Protein AF-A0A938K9Q2-F1 (afdb_monomer_lite)

Secondary structure (DSSP, 8-state):
--HHHHHHHHHHHHHHHHHTT--EEEEHHHHHHHTTS-S--SEEEEEE-GGGHHHHHHHHHH-EETTEEEEESTTTPPPS-HHHHTTT-EEEEEE--SSS-EEEEEESS-TT-SS-GGGSEETTEE-HHHHHHHT-SS-TTHHHHHHHHHHHHHHTT-GGGGGS---HHHHHHHHHHSPPPHHHHHH-HHHHHHTTT-TTHHHHHHHHHHHHHHHHHHHHHHHHHHHHHHHHHHHHHHTT----HHHHHHHHHHHHHHHS-S-HHHHH-HHHHHHHHHHHHHHTTSS-GGGGGG----GGGGGGGG-

Sequence (307 aa):
MTDTDQLLFYEDLVRKLRARGVICAITSGLACVHYGVAETTQDCDLLCHPGSFPVLLDLLAETKIDGQPCHYRGNISPPLDARWHHGGWISHFQWDTQPNVTTLDVFGHALRESSPWPQDIFGLYAGAHTVAAMKRTNRDKDWAFVTALGVRMIEADDERGWLHIFEADTLLEMLEEHRCPRDLAASRPALALALKNDTQLAGALNAERKLWEELDRRRIHILQHHLRAYVSAVRRARAGKALPLKPEHAVRVECAGLHLPENPLKTYGLQKYFAEAKAALVESSLVPENALTWLPDVMIYFEWLNT

Radius of gyration: 20.35 Å; chains: 1; bounding box: 49×37×58 Å

Foldseek 3Di:
DDQVVLLVVVLVLLVVLVVVVWLKAWAAPVVLCVLVNDVGDQATEMATAQVSLVVSLVSQLVDADPNFGKAWDALQAFFSHLLQLLQVGKTKMWTPDPPDIRIYIYHNALLQDLDGQSVQDDNRHTHLLSRLRSLLELDPVSLSSQQVSLVSCVVVVNLSSLVRHLDLVSNLVSVVVGPHDPVVCVQALLSVCSVVVHPCNNLLSQLQSLLSHLLNVVSVVLQVVQRPQLSVQLCVVCVPPDDRHVVSSVSSVVSCVVGPRSHSCVVVPVVNSSVVSLVCCCVVVVHPNVSVVRHGPSVSSVCSSVD

Structure (mmCIF, N/CA/C/O backbone):
data_AF-A0A938K9Q2-F1
#
_entry.id   AF-A0A938K9Q2-F1
#
loop_
_atom_site.group_PDB
_atom_site.id
_atom_site.type_symbol
_atom_site.label_atom_id
_atom_site.label_alt_id
_atom_site.label_comp_id
_atom_site.label_asym_id
_atom_site.label_entity_id
_atom_site.label_seq_id
_atom_site.pdbx_PDB_ins_code
_atom_site.Cartn_x
_atom_site.Cartn_y
_atom_site.Cartn_z
_atom_site.occupancy
_atom_site.B_iso_or_equiv
_atom_site.auth_seq_id
_atom_site.auth_comp_id
_atom_site.auth_asym_id
_atom_site.auth_atom_id
_atom_site.pdbx_PDB_model_num
ATOM 1 N N . MET A 1 1 ? 8.333 3.451 24.431 1.00 80.12 1 MET A N 1
ATOM 2 C CA . MET A 1 1 ? 8.614 2.198 23.701 1.00 80.12 1 MET A CA 1
ATOM 3 C C . MET A 1 1 ? 9.804 2.420 22.773 1.00 80.12 1 MET A C 1
ATOM 5 O O . MET A 1 1 ? 9.842 3.474 22.146 1.00 80.12 1 MET A O 1
ATOM 9 N N . THR A 1 2 ? 10.798 1.528 22.762 1.00 85.81 2 THR A N 1
ATOM 10 C CA . THR A 1 2 ? 11.913 1.592 21.790 1.00 85.81 2 THR A CA 1
ATOM 11 C C . THR A 1 2 ? 11.462 1.087 20.414 1.00 85.81 2 THR A C 1
ATOM 13 O O . THR A 1 2 ? 10.430 0.422 20.327 1.00 85.81 2 THR A O 1
ATOM 16 N N . ASP A 1 3 ? 12.228 1.351 19.350 1.00 85.62 3 ASP A N 1
ATOM 17 C CA . ASP A 1 3 ? 11.921 0.838 18.001 1.00 85.62 3 ASP A CA 1
ATOM 18 C C . ASP A 1 3 ? 11.824 -0.702 17.990 1.00 85.62 3 ASP A C 1
ATOM 20 O O . ASP A 1 3 ? 10.919 -1.278 17.384 1.00 85.62 3 ASP A O 1
ATOM 24 N N . THR A 1 4 ? 12.703 -1.379 18.740 1.00 87.69 4 THR A N 1
ATOM 25 C CA . THR A 1 4 ? 12.684 -2.841 18.906 1.00 87.69 4 THR A CA 1
ATOM 26 C C . THR A 1 4 ? 11.417 -3.322 19.608 1.00 87.69 4 THR A C 1
ATOM 28 O O . THR A 1 4 ? 10.786 -4.275 19.154 1.00 87.69 4 THR A O 1
ATOM 31 N N . ASP A 1 5 ? 11.014 -2.666 20.698 1.00 90.44 5 ASP A N 1
ATOM 32 C CA . ASP A 1 5 ? 9.786 -3.025 21.418 1.00 90.44 5 ASP A CA 1
ATOM 33 C C . ASP A 1 5 ? 8.550 -2.846 20.527 1.00 90.44 5 ASP A C 1
ATOM 35 O O . ASP A 1 5 ? 7.629 -3.663 20.553 1.00 90.44 5 ASP A O 1
ATOM 39 N N . GLN A 1 6 ? 8.544 -1.788 19.712 1.00 90.38 6 GLN A N 1
ATOM 40 C CA . GLN A 1 6 ? 7.449 -1.488 18.801 1.00 90.38 6 GLN A CA 1
ATOM 41 C C . GLN A 1 6 ? 7.339 -2.542 17.689 1.00 90.38 6 GLN A C 1
ATOM 43 O O . GLN A 1 6 ? 6.237 -3.010 17.392 1.00 90.38 6 GLN A O 1
ATOM 48 N N . LEU A 1 7 ? 8.465 -2.976 17.116 1.00 92.88 7 LEU A N 1
ATOM 49 C CA . LEU A 1 7 ? 8.495 -4.096 16.173 1.00 92.88 7 LEU A CA 1
ATOM 50 C C . LEU A 1 7 ? 7.938 -5.380 16.809 1.00 92.88 7 LEU A C 1
ATOM 52 O O . LEU A 1 7 ? 7.049 -6.017 16.241 1.00 92.88 7 LEU A O 1
ATOM 56 N N . LEU A 1 8 ? 8.417 -5.733 18.007 1.00 94.94 8 LEU A N 1
ATOM 57 C CA . LEU A 1 8 ? 7.965 -6.925 18.731 1.00 94.94 8 LEU A CA 1
ATOM 58 C C . LEU A 1 8 ? 6.463 -6.881 19.034 1.00 94.94 8 LEU A C 1
ATOM 60 O O . LEU A 1 8 ? 5.790 -7.908 18.930 1.00 94.94 8 LEU A O 1
ATOM 64 N N . PHE A 1 9 ? 5.930 -5.701 19.358 1.00 96.00 9 PHE A N 1
ATOM 65 C CA . PHE A 1 9 ? 4.497 -5.495 19.544 1.00 96.00 9 PHE A CA 1
ATOM 66 C C . PHE A 1 9 ? 3.699 -5.829 18.276 1.00 96.00 9 PHE A C 1
ATOM 68 O O . PHE A 1 9 ? 2.731 -6.591 18.346 1.00 96.00 9 PHE A O 1
ATOM 75 N N . TYR A 1 10 ? 4.093 -5.305 17.112 1.00 97.44 10 TYR A N 1
ATOM 76 C CA . TYR A 1 10 ? 3.361 -5.569 15.869 1.00 97.44 10 TYR A CA 1
ATOM 77 C C . TYR A 1 10 ? 3.467 -7.030 15.425 1.00 97.44 10 TYR A C 1
ATOM 79 O O . TYR A 1 10 ? 2.476 -7.609 14.972 1.00 97.44 10 TYR A O 1
ATOM 87 N N . GLU A 1 11 ? 4.630 -7.659 15.595 1.00 97.81 11 GLU A N 1
ATOM 88 C CA . GLU A 1 11 ? 4.781 -9.089 15.325 1.00 97.81 11 GLU A CA 1
ATOM 89 C C . GLU A 1 11 ? 3.895 -9.943 16.240 1.00 97.81 11 GLU A C 1
ATOM 91 O O . GLU A 1 11 ? 3.237 -10.875 15.770 1.00 97.81 11 GLU A O 1
ATOM 96 N N . ASP A 1 12 ? 3.841 -9.627 17.536 1.00 98.19 12 ASP A N 1
ATOM 97 C CA . ASP A 1 12 ? 2.964 -10.304 18.495 1.00 98.19 12 ASP A CA 1
ATOM 98 C C . ASP A 1 12 ? 1.479 -10.106 18.152 1.00 98.19 12 ASP A C 1
ATOM 100 O O . ASP A 1 12 ? 0.705 -11.068 18.184 1.00 98.19 12 ASP A O 1
ATOM 104 N N . LEU A 1 13 ? 1.083 -8.902 17.726 1.00 98.44 13 LEU A N 1
ATOM 105 C CA . LEU A 1 13 ? -0.270 -8.625 17.239 1.00 98.44 13 LEU A CA 1
ATOM 106 C C . LEU A 1 13 ? -0.637 -9.540 16.058 1.00 98.44 13 LEU A C 1
ATOM 108 O O . LEU A 1 13 ? -1.692 -10.180 16.083 1.00 98.44 13 LEU A O 1
ATOM 112 N N . VAL A 1 14 ? 0.238 -9.669 15.054 1.00 98.56 14 VAL A N 1
ATOM 113 C CA . VAL A 1 14 ? 0.010 -10.574 13.910 1.00 98.56 14 VAL A CA 1
ATOM 114 C C . VAL A 1 14 ? -0.021 -12.038 14.341 1.00 98.56 14 VAL A C 1
ATOM 116 O O . VAL A 1 14 ? -0.903 -12.777 13.896 1.00 98.56 14 VAL A O 1
ATOM 119 N N . ARG A 1 15 ? 0.877 -12.478 15.232 1.00 98.62 15 ARG A N 1
ATOM 120 C CA . ARG A 1 15 ? 0.860 -13.853 15.767 1.00 98.62 15 ARG A CA 1
ATOM 121 C C . ARG A 1 15 ? -0.469 -14.161 16.461 1.00 98.62 15 ARG A C 1
ATOM 123 O O . ARG A 1 15 ? -1.066 -15.202 16.188 1.00 98.62 15 ARG A O 1
ATOM 130 N N . LYS A 1 16 ? -0.972 -13.245 17.294 1.00 98.56 16 LYS A N 1
ATOM 131 C CA . LYS A 1 16 ? -2.271 -13.376 17.978 1.00 98.56 16 LYS A CA 1
ATOM 132 C C . LYS A 1 16 ? -3.443 -13.434 17.002 1.00 98.56 16 LYS A C 1
ATOM 134 O O . LYS A 1 16 ? -4.333 -14.260 17.184 1.00 98.56 16 LYS A O 1
ATOM 139 N N . LEU A 1 17 ? -3.445 -12.601 15.960 1.00 98.38 17 LEU A N 1
ATOM 140 C CA . LEU A 1 17 ? -4.467 -12.641 14.907 1.00 98.38 17 LEU A CA 1
ATOM 141 C C . LEU A 1 17 ? -4.459 -13.983 14.174 1.00 98.38 17 LEU A C 1
ATOM 143 O O . LEU A 1 17 ? -5.498 -14.633 14.055 1.00 98.38 17 LEU A O 1
ATOM 147 N N . ARG A 1 18 ? -3.288 -14.444 13.736 1.00 98.19 18 ARG A N 1
ATOM 148 C CA . ARG A 1 18 ? -3.157 -15.711 13.007 1.00 98.19 18 ARG A CA 1
ATOM 149 C C . ARG A 1 18 ? -3.506 -16.923 13.860 1.00 98.19 18 ARG A C 1
ATOM 151 O O . ARG A 1 18 ? -4.137 -17.848 13.360 1.00 98.19 18 ARG A O 1
ATOM 158 N N . ALA A 1 19 ? -3.198 -16.893 15.157 1.00 98.19 19 ALA A N 1
ATOM 159 C CA . ALA A 1 19 ? -3.655 -17.911 16.103 1.00 98.19 19 ALA A CA 1
ATOM 160 C C . ALA A 1 19 ? -5.193 -17.975 16.219 1.00 98.19 19 ALA A C 1
ATOM 162 O O . ALA A 1 19 ? -5.736 -19.016 16.579 1.00 98.19 19 ALA A O 1
ATOM 163 N N . ARG A 1 20 ? -5.902 -16.889 15.876 1.00 98.12 20 ARG A N 1
ATOM 164 C CA . ARG A 1 20 ? -7.372 -16.817 15.771 1.00 98.12 20 ARG A CA 1
ATOM 165 C C . ARG A 1 20 ? -7.890 -17.112 14.349 1.00 98.12 20 ARG A C 1
ATOM 167 O O . ARG A 1 20 ? -9.056 -16.859 14.067 1.00 98.12 20 ARG A O 1
ATOM 174 N N . GLY A 1 21 ? -7.042 -17.617 13.447 1.00 97.12 21 GLY A N 1
ATOM 175 C CA . GLY A 1 21 ? -7.407 -17.952 12.064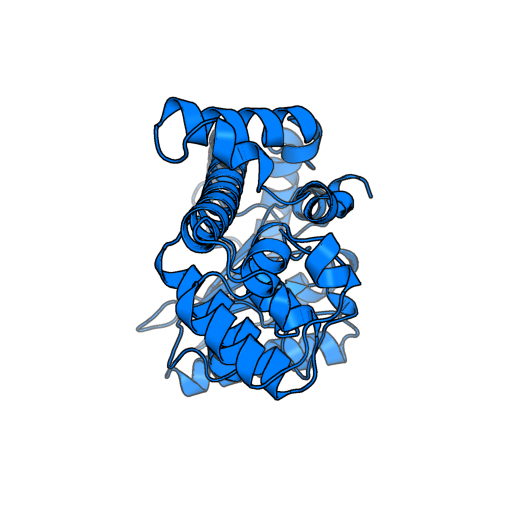 1.00 97.12 21 GLY A CA 1
ATOM 176 C C . GLY A 1 21 ? -7.522 -16.752 11.119 1.00 97.12 21 GLY A C 1
ATOM 177 O O . GLY A 1 21 ? -8.066 -16.887 10.026 1.00 97.12 21 GLY A O 1
ATOM 178 N N . VAL A 1 22 ? -7.036 -15.574 11.519 1.00 98.00 22 VAL A N 1
ATOM 179 C CA . VAL A 1 22 ? -7.059 -14.373 10.673 1.00 98.00 22 VAL A CA 1
ATOM 180 C C . VAL A 1 22 ? -5.959 -14.441 9.618 1.00 98.00 22 VAL A C 1
ATOM 182 O O . VAL A 1 22 ? -4.792 -14.681 9.933 1.00 98.00 22 VAL A O 1
ATOM 185 N N . ILE A 1 23 ? -6.324 -14.150 8.371 1.00 97.44 23 ILE A N 1
ATOM 186 C CA . ILE A 1 23 ? -5.372 -13.942 7.281 1.00 97.44 23 ILE A CA 1
ATOM 187 C C . ILE A 1 23 ? -4.918 -12.481 7.337 1.00 97.44 23 ILE A C 1
ATOM 189 O O . ILE A 1 23 ? -5.684 -11.574 7.007 1.00 97.44 23 ILE A O 1
ATOM 193 N N . CYS A 1 24 ? -3.686 -12.249 7.789 1.00 98.50 24 CYS A N 1
ATOM 194 C CA . CYS A 1 24 ? -3.080 -10.920 7.852 1.00 98.50 24 CYS A CA 1
ATOM 195 C C . CYS A 1 24 ? -1.551 -10.960 7.753 1.00 98.50 24 CYS A C 1
ATOM 197 O O . CYS A 1 24 ? -0.924 -11.993 8.022 1.00 98.50 24 CYS A O 1
ATOM 199 N N . ALA A 1 25 ? -0.950 -9.834 7.374 1.00 98.62 25 ALA A N 1
ATOM 200 C CA . ALA A 1 25 ? 0.494 -9.682 7.255 1.00 98.62 25 ALA A CA 1
ATOM 201 C C . ALA A 1 25 ? 0.940 -8.216 7.406 1.00 98.62 25 ALA A C 1
ATOM 203 O O . ALA A 1 25 ? 0.248 -7.305 6.943 1.00 98.62 25 ALA A O 1
ATOM 204 N N . ILE A 1 26 ? 2.101 -7.989 8.030 1.00 98.56 26 ILE A N 1
ATOM 205 C CA . ILE A 1 26 ? 2.751 -6.666 8.086 1.00 98.56 26 ILE A CA 1
ATOM 206 C C . ILE A 1 26 ? 3.238 -6.285 6.684 1.00 98.56 26 ILE A C 1
ATOM 208 O O . ILE A 1 26 ? 3.811 -7.115 5.982 1.00 98.56 26 ILE A O 1
ATOM 212 N N . THR A 1 27 ? 3.046 -5.034 6.270 1.00 98.19 27 THR A N 1
ATOM 213 C CA . THR A 1 27 ? 3.450 -4.535 4.944 1.00 98.19 27 THR A CA 1
ATOM 214 C C . THR A 1 27 ? 4.212 -3.202 5.032 1.00 98.19 27 THR A C 1
ATOM 216 O O . THR A 1 27 ? 4.521 -2.715 6.121 1.00 98.19 27 THR A O 1
ATOM 219 N N . SER A 1 28 ? 4.537 -2.613 3.873 1.00 95.44 28 SER A N 1
ATOM 220 C CA . SER A 1 28 ? 5.092 -1.259 3.721 1.00 95.44 28 SER A CA 1
ATOM 221 C C . SER A 1 28 ? 6.367 -1.045 4.554 1.00 95.44 28 SER A C 1
ATOM 223 O O . SER A 1 28 ? 7.324 -1.789 4.369 1.00 95.44 28 SER A O 1
ATOM 225 N N . GLY A 1 29 ? 6.439 -0.029 5.422 1.00 95.94 29 GLY A N 1
ATOM 226 C CA . GLY A 1 29 ? 7.672 0.389 6.098 1.00 95.94 29 GLY A CA 1
ATOM 227 C C . GLY A 1 29 ? 8.347 -0.721 6.906 1.00 95.94 29 GLY A C 1
ATOM 228 O O . GLY A 1 29 ? 9.539 -0.957 6.732 1.00 95.94 29 GLY A O 1
ATOM 229 N N . LEU A 1 30 ? 7.597 -1.435 7.753 1.00 96.75 30 LEU A N 1
ATOM 230 C CA . LEU A 1 30 ? 8.170 -2.501 8.587 1.00 96.75 30 LEU A CA 1
ATOM 231 C C . LEU A 1 30 ? 8.581 -3.706 7.743 1.00 96.75 30 LEU A C 1
ATOM 233 O O . LEU A 1 30 ? 9.598 -4.333 8.024 1.00 96.75 30 LEU A O 1
ATOM 237 N N . ALA A 1 31 ? 7.841 -3.996 6.671 1.00 97.62 31 ALA A N 1
ATOM 238 C CA . ALA A 1 31 ? 8.258 -5.018 5.722 1.00 97.62 31 ALA A CA 1
ATOM 239 C C . ALA A 1 31 ? 9.537 -4.608 4.966 1.00 97.62 31 ALA A C 1
ATOM 241 O O . ALA A 1 31 ? 10.411 -5.439 4.755 1.00 97.62 31 ALA A O 1
ATOM 242 N N . CYS A 1 32 ? 9.714 -3.328 4.623 1.00 97.94 32 CYS A N 1
ATOM 243 C CA . CYS A 1 32 ? 10.969 -2.830 4.052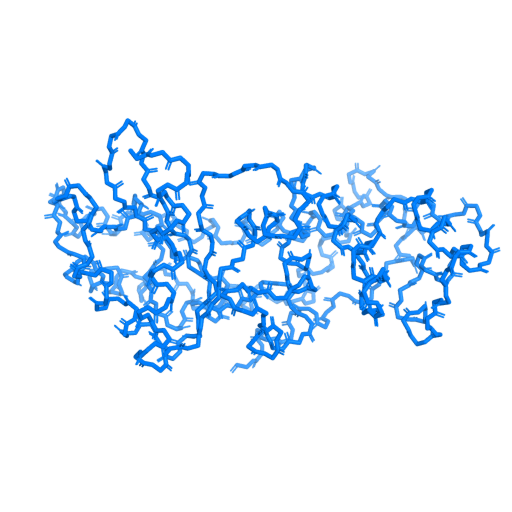 1.00 97.94 32 CYS A CA 1
ATOM 244 C C . CYS A 1 32 ? 12.164 -3.001 5.004 1.00 97.94 32 CYS A C 1
ATOM 246 O O . CYS A 1 32 ? 13.254 -3.330 4.539 1.00 97.94 32 CYS A O 1
ATOM 248 N N . VAL A 1 33 ? 11.963 -2.830 6.316 1.00 97.19 33 VAL A N 1
ATOM 249 C CA . VAL A 1 33 ? 12.991 -3.148 7.323 1.00 97.19 33 VAL A CA 1
ATOM 250 C C . VAL A 1 33 ? 13.280 -4.650 7.340 1.00 97.19 33 VAL A C 1
ATOM 252 O O . VAL A 1 33 ? 14.439 -5.050 7.279 1.00 97.19 33 VAL A O 1
ATOM 255 N N . HIS A 1 34 ? 12.241 -5.492 7.333 1.00 97.19 34 HIS A N 1
ATOM 256 C CA . HIS A 1 34 ? 12.389 -6.951 7.279 1.00 97.19 34 HIS A CA 1
ATOM 257 C C . HIS A 1 34 ? 13.198 -7.431 6.060 1.00 97.19 34 HIS A C 1
ATOM 259 O O . HIS A 1 34 ? 14.063 -8.292 6.200 1.00 97.19 34 HIS A O 1
ATOM 265 N N . TYR A 1 35 ? 12.965 -6.843 4.884 1.00 97.69 35 TYR A N 1
ATOM 266 C CA . TYR A 1 35 ? 13.697 -7.161 3.651 1.00 97.69 35 TYR A CA 1
ATOM 267 C C . TYR A 1 35 ? 15.058 -6.453 3.527 1.00 97.69 35 TYR A C 1
ATOM 269 O O . TYR A 1 35 ? 15.716 -6.563 2.493 1.00 97.69 35 TYR A O 1
ATOM 277 N N . GLY A 1 36 ? 15.492 -5.714 4.554 1.00 97.25 36 GLY A N 1
ATOM 278 C CA . GLY A 1 36 ? 16.798 -5.054 4.579 1.00 97.25 36 GLY A CA 1
ATOM 279 C C . GLY A 1 36 ? 16.958 -3.932 3.550 1.00 97.25 36 GLY A C 1
ATOM 280 O O . GLY A 1 36 ? 18.082 -3.640 3.149 1.00 97.25 36 GLY A O 1
ATOM 281 N N . VAL A 1 37 ? 15.855 -3.321 3.100 1.00 97.31 37 VAL A N 1
ATOM 282 C CA . VAL A 1 37 ? 15.871 -2.165 2.179 1.00 97.31 37 VAL A CA 1
ATOM 283 C C . VAL A 1 37 ? 15.612 -0.836 2.896 1.00 97.31 37 VAL A C 1
ATOM 285 O O . VAL A 1 37 ? 15.697 0.222 2.281 1.00 97.31 37 VAL A O 1
ATOM 288 N N . ALA A 1 38 ? 15.293 -0.876 4.192 1.00 96.38 38 ALA A N 1
ATOM 289 C CA . ALA A 1 38 ? 15.175 0.285 5.069 1.00 96.38 38 ALA A CA 1
ATOM 290 C C . ALA A 1 38 ? 15.786 -0.023 6.445 1.00 96.38 38 ALA A C 1
ATOM 292 O O . ALA A 1 38 ? 15.768 -1.169 6.886 1.00 96.38 38 ALA A O 1
ATOM 293 N N . GLU A 1 39 ? 16.298 0.997 7.134 1.00 93.44 39 GLU A N 1
ATOM 294 C CA . GLU A 1 39 ? 16.905 0.830 8.464 1.00 93.44 39 GLU A CA 1
ATOM 295 C C . GLU A 1 39 ? 15.859 0.828 9.586 1.00 93.44 39 GLU A C 1
ATOM 297 O O . GLU A 1 39 ? 15.883 -0.033 10.461 1.00 93.44 39 GLU A O 1
ATOM 302 N N . THR A 1 40 ? 14.926 1.787 9.562 1.00 92.25 40 THR A N 1
ATOM 303 C CA . THR A 1 40 ? 13.905 1.972 10.605 1.00 92.25 40 THR A CA 1
ATOM 304 C C . THR A 1 40 ? 12.580 2.474 10.022 1.00 92.25 40 THR A C 1
ATOM 306 O O . THR A 1 40 ? 12.517 3.017 8.915 1.00 92.25 40 THR A O 1
ATOM 309 N N . THR A 1 41 ? 11.491 2.301 10.775 1.00 92.38 41 THR A N 1
ATOM 310 C CA . THR A 1 41 ? 10.198 2.953 10.523 1.00 92.38 41 THR A CA 1
ATOM 311 C C . THR A 1 41 ? 9.411 3.070 11.829 1.00 92.38 41 THR A C 1
ATOM 313 O O . THR A 1 41 ? 9.642 2.303 12.759 1.00 92.38 41 THR A O 1
ATOM 316 N N . GLN A 1 42 ? 8.474 4.015 11.889 1.00 86.56 42 GLN A N 1
ATOM 317 C CA . GLN A 1 42 ? 7.662 4.295 13.083 1.00 86.56 42 GLN A CA 1
ATOM 318 C C . GLN A 1 42 ? 6.195 3.874 12.934 1.00 86.56 42 GLN A C 1
ATOM 320 O O . GLN A 1 42 ? 5.495 3.722 13.933 1.00 86.56 42 GLN A O 1
ATOM 325 N N . ASP A 1 43 ? 5.730 3.666 11.702 1.00 89.94 43 ASP A N 1
ATOM 326 C CA . ASP A 1 43 ? 4.349 3.294 11.402 1.00 89.94 43 ASP A CA 1
ATOM 327 C C . ASP A 1 43 ? 4.268 1.813 11.009 1.00 89.94 43 ASP A C 1
ATOM 329 O O . ASP A 1 43 ? 5.162 1.289 10.331 1.00 89.94 43 ASP A O 1
ATOM 333 N N . CYS A 1 44 ? 3.178 1.151 11.409 1.00 96.44 44 CYS A N 1
ATOM 334 C CA . CYS A 1 44 ? 2.837 -0.188 10.941 1.00 96.44 44 CYS A CA 1
ATOM 335 C C . CYS A 1 44 ? 1.643 -0.138 9.999 1.00 96.44 44 CYS A C 1
ATOM 337 O O . CYS A 1 44 ? 0.572 0.358 10.349 1.00 96.44 44 CYS A O 1
ATOM 339 N N . ASP A 1 45 ? 1.831 -0.726 8.825 1.00 98.12 45 ASP A N 1
ATOM 340 C CA . ASP A 1 45 ? 0.765 -1.021 7.887 1.00 98.12 45 ASP A CA 1
ATOM 341 C C . ASP A 1 45 ? 0.458 -2.527 7.957 1.00 98.12 45 ASP A C 1
ATOM 343 O O . ASP A 1 45 ? 1.365 -3.365 7.919 1.00 98.12 45 ASP A O 1
ATOM 347 N N . LEU A 1 46 ? -0.822 -2.884 8.029 1.00 98.62 46 LEU A N 1
ATOM 348 C CA . LEU A 1 46 ? -1.307 -4.259 8.114 1.00 98.62 46 LEU A CA 1
ATOM 349 C C . LEU A 1 46 ? -2.256 -4.553 6.954 1.00 98.62 46 LEU A C 1
ATOM 351 O O . LEU A 1 46 ? -3.315 -3.937 6.839 1.00 98.62 46 LEU A O 1
ATOM 355 N N . LEU A 1 47 ? -1.925 -5.554 6.143 1.00 98.50 47 LEU A N 1
ATOM 356 C CA . LEU A 1 47 ? -2.903 -6.207 5.277 1.00 98.50 47 LEU A CA 1
ATOM 357 C C . LEU A 1 47 ? -3.706 -7.197 6.116 1.00 98.50 47 LEU A C 1
ATOM 359 O O . LEU A 1 47 ? -3.130 -8.040 6.804 1.00 98.50 47 LEU A O 1
ATOM 363 N N . CYS A 1 48 ? -5.029 -7.098 6.084 1.00 98.50 48 CYS A N 1
ATOM 364 C CA . CYS A 1 48 ? -5.930 -7.993 6.800 1.00 98.50 48 CYS A CA 1
ATOM 365 C C . CYS A 1 48 ? -7.124 -8.321 5.910 1.00 98.50 48 CYS A C 1
ATOM 367 O O . CYS A 1 48 ? -7.748 -7.422 5.352 1.00 98.50 48 CYS A O 1
ATOM 369 N N . HIS A 1 49 ? -7.449 -9.604 5.771 1.00 97.31 49 HIS A N 1
ATOM 370 C CA . HIS A 1 49 ? -8.548 -10.015 4.909 1.00 97.31 49 HIS A CA 1
ATOM 371 C C . HIS A 1 49 ? -9.872 -9.415 5.424 1.00 97.31 49 HIS A C 1
ATOM 373 O O . HIS A 1 49 ? -10.159 -9.556 6.618 1.00 97.31 49 HIS A O 1
ATOM 379 N N . PRO A 1 50 ? -10.715 -8.792 4.573 1.00 96.50 50 PRO A N 1
ATOM 380 C CA . PRO A 1 50 ? -11.919 -8.087 5.027 1.00 96.50 50 PRO A CA 1
ATOM 381 C C . PRO A 1 50 ? -12.884 -8.946 5.857 1.00 96.50 50 PRO A C 1
ATOM 383 O O . PRO A 1 50 ? -13.475 -8.474 6.828 1.00 96.50 50 PRO A O 1
ATOM 386 N N . GLY A 1 51 ? -12.982 -10.243 5.545 1.00 96.50 51 GLY A N 1
ATOM 387 C CA . GLY A 1 51 ? -13.775 -11.204 6.326 1.00 96.50 51 GLY A CA 1
ATOM 388 C C . GLY A 1 51 ? -13.295 -11.422 7.771 1.00 96.50 51 GLY A C 1
ATOM 389 O O . GLY A 1 51 ? -14.030 -11.976 8.582 1.00 96.50 51 GLY A O 1
ATOM 390 N N . SER A 1 52 ? -12.085 -10.980 8.119 1.00 97.69 52 SER A N 1
ATOM 391 C CA . SER A 1 52 ? -11.490 -11.114 9.453 1.00 97.69 52 SER A CA 1
ATOM 392 C C . SER A 1 52 ? -11.558 -9.835 10.294 1.00 97.69 52 SER A C 1
ATOM 394 O O . SER A 1 52 ? -11.105 -9.829 11.440 1.00 97.69 52 SER A O 1
ATOM 396 N N . PHE A 1 53 ? -12.139 -8.753 9.771 1.00 98.38 53 PHE A N 1
ATOM 397 C CA . PHE A 1 53 ? -12.241 -7.478 10.483 1.00 98.38 53 PHE A CA 1
ATOM 398 C C . PHE A 1 53 ? -12.950 -7.541 11.840 1.00 98.38 53 PHE A C 1
ATOM 400 O O . PHE A 1 53 ? -12.443 -6.897 12.759 1.00 98.38 53 PHE A O 1
ATOM 407 N N . PRO A 1 54 ? -14.027 -8.330 12.046 1.00 98.38 54 PRO A N 1
ATOM 408 C CA . PRO A 1 54 ? -14.617 -8.468 13.377 1.00 98.38 54 PRO A CA 1
ATOM 409 C C . PRO A 1 54 ? -13.618 -9.005 14.414 1.00 98.38 54 PRO A C 1
ATOM 411 O O . PRO A 1 54 ? -13.488 -8.444 15.499 1.00 98.38 54 PRO A O 1
ATOM 414 N N . VAL A 1 55 ? -12.837 -10.029 14.047 1.00 98.56 55 VAL A N 1
ATOM 415 C CA . VAL A 1 55 ? -11.824 -10.639 14.928 1.00 98.56 55 VAL A CA 1
ATOM 416 C C . VAL A 1 55 ? -10.675 -9.668 15.211 1.00 98.56 55 VAL A C 1
ATOM 418 O O . VAL A 1 55 ? -10.179 -9.606 16.339 1.00 98.56 55 VAL A O 1
ATOM 421 N N . LEU A 1 56 ? -10.260 -8.892 14.204 1.00 98.62 56 LEU A N 1
ATOM 422 C CA . LEU A 1 56 ? -9.263 -7.836 14.371 1.00 98.62 56 LEU A CA 1
ATOM 423 C C . LEU A 1 56 ? -9.768 -6.736 15.311 1.00 98.62 56 LEU A C 1
ATOM 425 O O . LEU A 1 56 ? -9.060 -6.369 16.244 1.00 98.62 56 LEU A O 1
ATOM 429 N N . LEU A 1 57 ? -10.992 -6.244 15.113 1.00 98.69 57 LEU A N 1
ATOM 430 C CA . LEU A 1 57 ? -11.587 -5.209 15.958 1.00 98.69 57 LEU A CA 1
ATOM 431 C C . LEU A 1 57 ? -11.692 -5.661 17.419 1.00 98.69 57 LEU A C 1
ATOM 433 O O . LEU A 1 57 ? -11.395 -4.879 18.323 1.00 98.69 57 LEU A O 1
ATOM 437 N N . ASP A 1 58 ? -12.085 -6.916 17.650 1.00 98.62 58 ASP A N 1
ATOM 438 C CA . ASP A 1 58 ? -12.134 -7.512 18.985 1.00 98.62 58 ASP A CA 1
ATOM 439 C C . ASP A 1 58 ? -10.753 -7.522 19.646 1.00 98.62 58 ASP A C 1
ATOM 441 O O . ASP A 1 58 ? -10.613 -7.050 20.775 1.00 98.62 58 ASP A O 1
ATOM 445 N N . LEU A 1 59 ? -9.716 -7.972 18.929 1.00 98.62 59 LEU A N 1
ATOM 446 C CA . LEU A 1 59 ? -8.347 -7.959 19.445 1.00 98.62 59 LEU A CA 1
ATOM 447 C C . LEU A 1 59 ? -7.854 -6.537 19.737 1.00 98.62 59 LEU A C 1
ATOM 449 O O . LEU A 1 59 ? -7.269 -6.297 20.792 1.00 98.62 59 LEU A O 1
ATOM 453 N N . LEU A 1 60 ? -8.083 -5.587 18.828 1.00 98.56 60 LEU A N 1
ATOM 454 C CA . LEU A 1 60 ? -7.666 -4.195 19.013 1.00 98.56 60 LEU A CA 1
ATOM 455 C C . LEU A 1 60 ? -8.360 -3.557 20.221 1.00 98.56 60 LEU A C 1
ATOM 457 O O . LEU A 1 60 ? -7.718 -2.835 20.979 1.00 98.56 60 LEU A O 1
ATOM 461 N N . ALA A 1 61 ? -9.639 -3.867 20.453 1.00 98.38 61 ALA A N 1
ATOM 462 C CA . ALA A 1 61 ? -10.391 -3.365 21.603 1.00 98.38 61 ALA A CA 1
ATOM 463 C C . ALA A 1 61 ? -9.859 -3.898 22.948 1.00 98.38 61 ALA A C 1
ATOM 465 O O . ALA A 1 61 ? -9.989 -3.225 23.971 1.00 98.38 61 ALA A O 1
ATOM 466 N N . GLU A 1 62 ? -9.269 -5.096 22.948 1.00 97.88 62 GLU A N 1
ATOM 467 C CA . GLU A 1 62 ? -8.628 -5.722 24.113 1.00 97.88 62 GLU A CA 1
ATOM 468 C C . GLU A 1 62 ? -7.176 -5.255 24.312 1.00 97.88 62 GLU A C 1
ATOM 470 O O . GLU A 1 62 ? -6.643 -5.316 25.422 1.00 97.88 62 GLU A O 1
ATOM 475 N N . THR A 1 63 ? -6.528 -4.789 23.242 1.00 98.00 63 THR A N 1
ATOM 476 C CA . THR A 1 63 ? -5.094 -4.489 23.220 1.00 98.00 63 THR A CA 1
ATOM 477 C C . THR A 1 63 ? -4.792 -3.135 23.852 1.00 98.00 63 THR A C 1
ATOM 479 O O . THR A 1 63 ? -5.300 -2.092 23.430 1.00 98.00 63 THR A O 1
ATOM 482 N N . LYS A 1 64 ? -3.888 -3.150 24.834 1.00 97.12 64 LYS A N 1
ATOM 483 C CA . LYS A 1 64 ? -3.343 -1.952 25.476 1.00 97.12 64 LYS A CA 1
ATOM 484 C C . LYS A 1 64 ? -1.825 -1.932 25.375 1.00 97.12 64 LYS A C 1
ATOM 486 O O . LYS A 1 64 ? -1.198 -2.977 25.526 1.00 97.12 64 LYS A O 1
ATOM 491 N N . ILE A 1 65 ? -1.257 -0.744 25.206 1.00 95.88 65 ILE A N 1
ATOM 492 C CA . ILE A 1 65 ? 0.190 -0.502 25.252 1.00 95.88 65 ILE A CA 1
ATOM 493 C C . ILE A 1 65 ? 0.435 0.525 26.350 1.00 95.88 65 ILE A C 1
ATOM 495 O O . ILE A 1 65 ? -0.183 1.586 26.334 1.00 95.88 65 ILE A O 1
ATOM 499 N N . ASP A 1 66 ? 1.255 0.193 27.347 1.00 94.25 66 ASP A N 1
ATOM 500 C CA . ASP A 1 66 ? 1.495 1.052 28.519 1.00 94.25 66 ASP A CA 1
ATOM 501 C C . ASP A 1 66 ? 0.192 1.537 29.195 1.00 94.25 66 ASP A C 1
ATOM 503 O O . ASP A 1 66 ? 0.053 2.678 29.633 1.00 94.25 66 ASP A O 1
ATOM 507 N N . GLY A 1 67 ? -0.820 0.661 29.226 1.00 95.44 67 GLY A N 1
ATOM 508 C CA . GLY A 1 67 ? -2.153 0.951 29.765 1.00 95.44 67 GLY A CA 1
ATOM 509 C C . GLY A 1 67 ? -3.061 1.790 28.856 1.00 95.44 67 GLY A C 1
ATOM 510 O O . GLY A 1 67 ? -4.259 1.875 29.138 1.00 95.44 67 GLY A O 1
ATOM 511 N N . GLN A 1 68 ? -2.544 2.345 27.758 1.00 96.94 68 GLN A N 1
ATOM 512 C CA . GLN A 1 68 ? -3.323 3.113 26.788 1.00 96.94 68 GLN A CA 1
ATOM 513 C C . GLN A 1 68 ? -4.166 2.176 25.917 1.00 96.94 68 GLN A C 1
ATOM 515 O O . GLN A 1 68 ? -3.624 1.194 25.406 1.00 96.94 68 GLN A O 1
ATOM 520 N N . PRO A 1 69 ? -5.477 2.424 25.753 1.00 97.75 69 PRO A N 1
ATOM 521 C CA . PRO A 1 69 ? -6.325 1.645 24.857 1.00 97.75 69 PRO A CA 1
ATOM 522 C C . PRO A 1 69 ? -6.106 2.030 23.388 1.00 97.75 69 PRO A C 1
ATOM 524 O O . PRO A 1 69 ? -5.613 3.115 23.089 1.00 97.75 69 PRO A O 1
ATOM 527 N N . CYS A 1 70 ? -6.518 1.146 22.481 1.00 98.19 70 CYS A N 1
ATOM 528 C CA . CYS A 1 70 ? -6.618 1.455 21.057 1.00 98.19 70 CYS A CA 1
ATOM 529 C C . CYS A 1 70 ? -7.850 2.330 20.770 1.00 98.19 70 CYS A C 1
ATOM 531 O O . CYS A 1 70 ? -8.945 2.051 21.273 1.00 98.19 70 CYS A O 1
ATOM 533 N N . HIS A 1 71 ? -7.708 3.322 19.894 1.00 97.94 71 HIS A N 1
ATOM 534 C CA . HIS A 1 71 ? -8.814 4.099 19.322 1.00 97.94 71 HIS A CA 1
ATOM 535 C C . HIS A 1 71 ? -8.540 4.449 17.863 1.00 97.94 71 HIS A C 1
ATOM 537 O O . HIS A 1 71 ? -7.424 4.313 17.360 1.00 97.94 71 HIS A O 1
ATOM 543 N N . TYR A 1 72 ? -9.567 4.917 17.159 1.00 98.12 72 TYR A N 1
ATOM 544 C CA . TYR A 1 72 ? -9.379 5.413 15.800 1.00 98.12 72 TYR A CA 1
ATOM 545 C C . TYR A 1 72 ? -8.556 6.706 15.779 1.00 98.12 72 TYR A C 1
ATOM 547 O O . TYR A 1 72 ? -8.793 7.634 16.558 1.00 98.12 72 TYR A O 1
ATOM 555 N N . ARG A 1 73 ? -7.652 6.823 14.805 1.00 96.12 73 ARG A N 1
ATOM 556 C CA . ARG A 1 73 ? -6.857 8.033 14.573 1.00 96.12 73 ARG A CA 1
ATOM 557 C C . ARG A 1 73 ? -7.720 9.140 13.961 1.00 96.12 73 ARG A C 1
ATOM 559 O O . ARG A 1 73 ? -8.067 9.124 12.777 1.00 96.12 73 ARG A O 1
ATOM 566 N N . GLY A 1 74 ? -8.052 10.136 14.781 1.00 93.69 74 GLY A N 1
ATOM 567 C CA . GLY A 1 74 ? -8.821 11.317 14.376 1.00 93.69 74 GLY A CA 1
ATOM 568 C C . GLY A 1 74 ? -10.230 10.989 13.865 1.00 93.69 74 GLY A C 1
ATOM 569 O O . GLY A 1 74 ? -10.740 9.893 14.044 1.00 93.69 74 GLY A O 1
ATOM 570 N N . ASN A 1 75 ? -10.900 11.943 13.213 1.00 94.38 75 ASN A N 1
ATOM 571 C CA . ASN A 1 75 ? -12.266 11.746 12.689 1.00 94.38 75 ASN A CA 1
ATOM 572 C C . ASN A 1 75 ? -12.306 11.345 11.204 1.00 94.38 75 ASN A C 1
ATOM 574 O O . ASN A 1 75 ? -13.389 11.146 10.667 1.00 94.38 75 ASN A O 1
ATOM 578 N N . ILE A 1 76 ? -11.146 11.244 10.547 1.00 94.25 76 ILE A N 1
ATOM 579 C CA . ILE A 1 76 ? -11.036 10.957 9.107 1.00 94.25 76 ILE A CA 1
ATOM 580 C C . ILE A 1 76 ? -11.054 9.462 8.788 1.00 94.25 76 ILE A C 1
ATOM 582 O O . ILE A 1 76 ? -11.381 9.098 7.666 1.00 94.25 76 ILE A O 1
ATOM 586 N N . SER A 1 77 ? -10.713 8.607 9.759 1.00 95.75 77 SER A N 1
ATOM 587 C CA . SER A 1 77 ? -10.609 7.171 9.518 1.00 95.75 77 SER A CA 1
ATOM 588 C C . SER A 1 77 ? -11.978 6.545 9.224 1.00 95.75 77 SER A C 1
ATOM 590 O O . SER A 1 77 ? -12.826 6.577 10.119 1.00 95.75 77 SER A O 1
ATOM 592 N N . PRO A 1 78 ? -12.191 5.912 8.059 1.00 97.19 78 PRO A N 1
ATOM 593 C CA . PRO A 1 78 ? -13.357 5.068 7.819 1.00 97.19 78 PRO A CA 1
ATOM 594 C C . PRO A 1 78 ? -13.405 3.898 8.824 1.00 97.19 78 PRO A C 1
ATOM 596 O O . PRO A 1 78 ? -12.380 3.568 9.442 1.00 97.19 78 PRO A O 1
ATOM 599 N N . PRO A 1 79 ? -14.588 3.291 9.033 1.00 98.38 79 PRO A N 1
ATOM 600 C CA . PRO A 1 79 ? -14.728 2.121 9.895 1.00 98.38 79 PRO A CA 1
ATOM 601 C C . PRO A 1 79 ? -14.005 0.906 9.304 1.00 98.38 79 PRO A C 1
ATOM 603 O O . PRO A 1 79 ? -13.981 0.734 8.087 1.00 98.38 79 PRO A O 1
ATOM 606 N N . LEU A 1 80 ? -13.502 0.038 10.184 1.00 98.62 80 LEU A N 1
ATOM 607 C CA . LEU A 1 80 ? -12.927 -1.257 9.820 1.00 98.62 80 LEU A CA 1
ATOM 608 C C . LEU A 1 80 ? -14.034 -2.246 9.425 1.00 98.62 80 LEU A C 1
ATOM 610 O O . LEU A 1 80 ? -14.451 -3.086 10.219 1.00 98.62 80 LEU A O 1
ATOM 614 N N . ASP A 1 81 ? -14.570 -2.077 8.222 1.00 98.44 81 ASP A N 1
ATOM 615 C CA . ASP A 1 81 ? -15.701 -2.835 7.686 1.00 98.44 81 ASP A CA 1
ATOM 616 C C . ASP A 1 81 ? -15.479 -3.108 6.190 1.00 98.44 81 ASP A C 1
ATOM 618 O O . 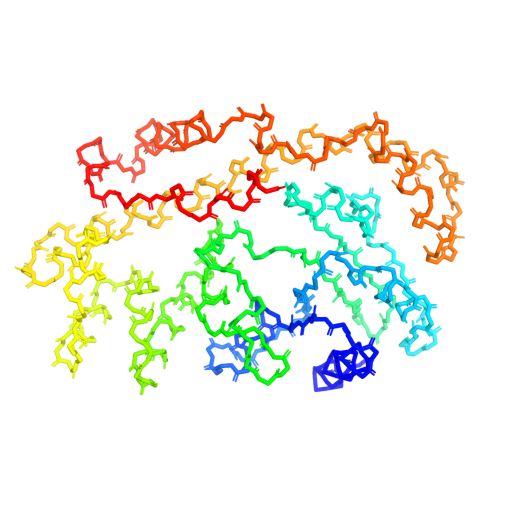ASP A 1 81 ? -15.022 -2.245 5.431 1.00 98.44 81 ASP A O 1
ATOM 622 N N . ALA A 1 82 ? -15.765 -4.346 5.780 1.00 97.44 82 ALA A N 1
ATOM 623 C CA . ALA A 1 82 ? -15.434 -4.862 4.458 1.00 97.44 82 ALA A CA 1
ATOM 624 C C . ALA A 1 82 ? -16.033 -4.023 3.323 1.00 97.44 82 ALA A C 1
ATOM 626 O O . ALA A 1 82 ? -15.362 -3.816 2.313 1.00 97.44 82 ALA A O 1
ATOM 627 N N . ARG A 1 83 ? -17.242 -3.473 3.511 1.00 97.06 83 ARG A N 1
ATOM 628 C CA . ARG A 1 83 ? -17.946 -2.680 2.489 1.00 97.06 83 ARG A CA 1
ATOM 629 C C . ARG A 1 83 ? -17.096 -1.531 1.962 1.00 97.06 83 ARG A C 1
ATOM 631 O O . ARG A 1 83 ? -17.010 -1.331 0.757 1.00 97.06 83 ARG A O 1
ATOM 638 N N . TRP A 1 84 ? -16.429 -0.806 2.857 1.00 97.81 84 TRP A N 1
ATOM 639 C CA . TRP A 1 84 ? -15.574 0.317 2.476 1.00 97.81 84 TRP A CA 1
ATOM 640 C C . TRP A 1 84 ? -14.158 -0.139 2.107 1.00 97.81 84 TRP A C 1
ATOM 642 O O . TRP A 1 84 ? -13.570 0.378 1.160 1.00 97.81 84 TRP A O 1
ATOM 652 N N . HIS A 1 85 ? -13.582 -1.135 2.777 1.00 96.94 85 HIS A N 1
ATOM 653 C CA . HIS A 1 85 ? -12.228 -1.575 2.415 1.00 96.94 85 HIS A CA 1
ATOM 654 C C . HIS A 1 85 ? -12.153 -2.208 1.013 1.00 96.94 85 HIS A C 1
ATOM 656 O O . HIS A 1 85 ? -11.134 -2.039 0.343 1.00 96.94 85 HIS A O 1
ATOM 662 N N . HIS A 1 86 ? -13.231 -2.832 0.518 1.00 93.44 86 HIS A N 1
ATOM 663 C CA . HIS A 1 86 ? -13.358 -3.244 -0.891 1.00 93.44 86 HIS A CA 1
ATOM 664 C C . HIS A 1 86 ? -13.327 -2.061 -1.879 1.00 93.44 86 HIS A C 1
ATOM 666 O O . HIS A 1 86 ? -13.085 -2.244 -3.065 1.00 93.44 86 HIS A O 1
ATOM 672 N N . GLY A 1 87 ? -13.563 -0.831 -1.419 1.00 93.44 87 GLY A N 1
ATOM 673 C CA . GLY A 1 87 ? -13.415 0.394 -2.208 1.00 93.44 87 GLY A CA 1
ATOM 674 C C . GLY A 1 87 ? -12.065 1.090 -2.075 1.00 93.44 87 GLY A C 1
ATOM 675 O O . GLY A 1 87 ? -11.910 2.206 -2.575 1.00 93.44 87 GLY A O 1
ATOM 676 N N . GLY A 1 88 ? -11.104 0.481 -1.375 1.00 94.25 88 GLY A N 1
ATOM 677 C CA . GLY A 1 88 ? -9.781 1.062 -1.137 1.00 94.25 88 GLY A CA 1
ATOM 678 C C . GLY A 1 88 ? -9.715 2.064 0.019 1.00 94.25 88 GLY A C 1
ATOM 679 O O . GLY A 1 88 ? -8.735 2.808 0.119 1.00 94.25 88 GLY A O 1
ATOM 680 N N . TRP A 1 89 ? -10.731 2.094 0.886 1.00 97.31 89 TRP A N 1
ATOM 681 C CA . TRP A 1 89 ? -10.677 2.801 2.166 1.00 97.31 89 TRP A CA 1
ATOM 682 C C . TRP A 1 89 ? -9.706 2.101 3.141 1.00 97.31 89 TRP A C 1
ATOM 684 O O . TRP A 1 89 ? -9.546 0.882 3.102 1.00 97.31 89 TRP A O 1
ATOM 694 N N . ILE A 1 90 ? -9.047 2.879 4.008 1.00 97.69 90 ILE A N 1
ATOM 695 C CA . ILE A 1 90 ? -8.028 2.408 4.965 1.00 97.69 90 ILE A CA 1
ATOM 696 C C . ILE A 1 90 ? -8.437 2.870 6.361 1.00 97.69 90 ILE A C 1
ATOM 698 O O . ILE A 1 90 ? -8.687 4.060 6.553 1.00 97.69 90 ILE A O 1
ATOM 702 N N . SER A 1 91 ? -8.490 1.963 7.333 1.00 98.56 91 SER A N 1
ATOM 703 C CA . SER A 1 91 ? -8.743 2.331 8.730 1.00 98.56 91 SER A CA 1
ATOM 704 C C . SER A 1 91 ? -7.441 2.628 9.455 1.00 98.56 91 SER A C 1
ATOM 706 O O . SER A 1 91 ? -6.473 1.890 9.331 1.00 98.56 91 SER A O 1
ATOM 708 N N . HIS A 1 92 ? -7.448 3.682 10.258 1.00 98.38 92 HIS A N 1
ATOM 709 C CA . HIS A 1 92 ? -6.303 4.160 11.011 1.00 98.38 92 HIS A CA 1
ATOM 710 C C . HIS A 1 92 ? -6.592 4.073 12.505 1.00 98.38 92 HIS A C 1
ATOM 712 O O . HIS A 1 92 ? -7.584 4.633 12.990 1.00 98.38 92 HIS A O 1
ATOM 718 N N . PHE A 1 93 ? -5.694 3.432 13.236 1.00 98.50 93 PHE A N 1
ATOM 719 C CA . PHE A 1 93 ? -5.757 3.252 14.679 1.00 98.50 93 PHE A CA 1
ATOM 720 C C . PHE A 1 93 ? -4.518 3.832 15.343 1.00 98.50 93 PHE A C 1
ATOM 722 O O . PHE A 1 93 ? -3.463 3.967 14.719 1.00 98.50 93 PHE A O 1
ATOM 729 N N . GLN A 1 94 ? -4.645 4.176 16.618 1.00 97.56 94 GLN A N 1
ATOM 730 C CA . GLN A 1 94 ? -3.511 4.592 17.424 1.00 97.56 94 GLN A CA 1
ATOM 731 C C . GLN A 1 94 ? -3.666 4.189 18.892 1.00 97.56 94 GLN A C 1
ATOM 733 O O . GLN A 1 94 ? -4.774 3.945 19.373 1.00 97.56 94 GLN A O 1
ATOM 738 N N . TRP A 1 95 ? -2.535 4.183 19.589 1.00 97.50 95 TRP A N 1
ATOM 739 C CA . TRP A 1 95 ? -2.419 4.168 21.041 1.00 97.50 95 TRP A CA 1
ATOM 740 C C . TRP A 1 95 ? -1.641 5.422 21.451 1.00 97.50 95 TRP A C 1
ATOM 742 O O . TRP A 1 95 ? -0.555 5.666 20.917 1.00 97.50 95 TRP A O 1
ATOM 752 N N . ASP A 1 96 ? -2.167 6.207 22.396 1.00 95.56 96 ASP A N 1
ATOM 753 C CA . ASP A 1 96 ? -1.569 7.479 22.854 1.00 95.56 96 ASP A CA 1
ATOM 754 C C . ASP A 1 96 ? -0.364 7.255 23.795 1.00 95.56 96 ASP A C 1
ATOM 756 O O . ASP A 1 96 ? -0.279 7.798 24.899 1.00 95.56 96 ASP A O 1
ATOM 760 N N . THR A 1 97 ? 0.567 6.400 23.372 1.00 92.62 97 THR A N 1
ATOM 761 C CA . THR A 1 97 ? 1.804 6.065 24.081 1.00 92.62 97 THR A CA 1
ATOM 762 C C . THR A 1 97 ? 2.767 7.253 24.139 1.00 92.62 97 THR A C 1
ATOM 764 O O . THR A 1 97 ? 2.694 8.184 23.338 1.00 92.62 97 THR A O 1
ATOM 767 N N . GLN A 1 98 ? 3.685 7.228 25.108 1.00 88.94 98 GLN A N 1
ATOM 768 C CA . GLN A 1 98 ? 4.729 8.242 25.287 1.00 88.94 98 GLN A CA 1
ATOM 769 C C . GLN A 1 98 ? 6.123 7.604 25.110 1.00 88.94 98 GLN A C 1
ATOM 771 O O . GLN A 1 98 ? 6.315 6.439 25.473 1.00 88.94 98 GLN A O 1
ATOM 776 N N . PRO A 1 99 ? 7.121 8.325 24.562 1.00 86.06 99 PRO A N 1
ATOM 777 C CA . PRO A 1 99 ? 7.039 9.692 24.029 1.00 86.06 99 PRO A CA 1
ATOM 778 C C . PRO A 1 99 ? 6.382 9.777 22.640 1.00 86.06 99 PRO A C 1
ATOM 780 O O . PRO A 1 99 ? 6.004 10.863 22.214 1.00 86.06 99 PRO A O 1
ATOM 783 N N . ASN A 1 100 ? 6.239 8.644 21.947 1.00 88.44 100 ASN A N 1
ATOM 784 C CA . ASN A 1 100 ? 5.709 8.574 20.589 1.00 88.44 100 ASN A CA 1
ATOM 785 C C . ASN A 1 100 ? 4.386 7.810 20.566 1.00 88.44 100 ASN A C 1
ATOM 787 O O . ASN A 1 100 ? 4.235 6.807 21.268 1.00 88.44 100 ASN A O 1
ATOM 791 N N . VAL A 1 101 ? 3.462 8.262 19.719 1.00 93.38 101 VAL A N 1
ATOM 792 C CA . VAL A 1 101 ? 2.196 7.578 19.434 1.00 93.38 101 VAL A CA 1
ATOM 793 C C . VAL A 1 101 ? 2.481 6.325 18.614 1.00 93.38 101 VAL A C 1
ATOM 795 O O . VAL A 1 101 ? 3.221 6.381 17.636 1.00 93.38 101 VAL A O 1
ATOM 798 N N . THR A 1 102 ? 1.862 5.211 18.991 1.00 95.88 102 THR A N 1
ATOM 799 C CA . THR A 1 102 ? 1.926 3.960 18.227 1.00 95.88 102 THR A CA 1
ATOM 800 C C . THR A 1 102 ? 0.739 3.917 17.271 1.00 95.88 102 THR A C 1
ATOM 802 O O . THR A 1 102 ? -0.395 4.114 17.705 1.00 95.88 102 THR A O 1
ATOM 805 N N . THR A 1 103 ? 0.971 3.680 15.982 1.00 97.25 103 THR A N 1
ATOM 806 C CA . THR A 1 103 ? -0.019 3.818 14.900 1.00 97.25 103 THR A CA 1
ATOM 807 C C . THR A 1 103 ? -0.161 2.527 14.098 1.00 97.25 103 THR A C 1
ATOM 809 O O . THR A 1 103 ? 0.811 1.829 13.823 1.00 97.25 103 THR A O 1
ATOM 812 N N . LEU A 1 104 ? -1.386 2.208 13.688 1.00 98.31 104 LEU A N 1
ATOM 813 C CA . LEU A 1 104 ? -1.669 1.047 12.849 1.00 98.31 104 LEU A CA 1
ATOM 814 C C . L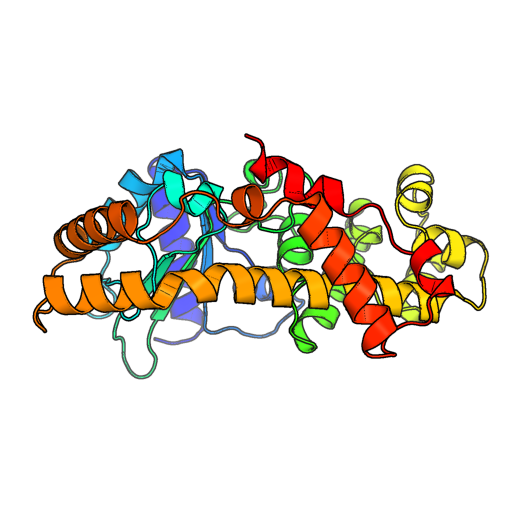EU A 1 104 ? -2.626 1.434 11.726 1.00 98.31 104 LEU A C 1
ATOM 816 O O . LEU A 1 104 ? -3.767 1.822 11.987 1.00 98.31 104 LEU A O 1
ATOM 820 N N . ASP A 1 105 ? -2.181 1.254 10.490 1.00 98.38 105 ASP A N 1
ATOM 821 C CA . ASP A 1 105 ? -2.977 1.479 9.290 1.00 98.38 105 ASP A CA 1
ATOM 822 C C . ASP A 1 105 ? -3.384 0.125 8.694 1.00 98.38 105 ASP A C 1
ATOM 824 O O . ASP A 1 105 ? -2.546 -0.726 8.405 1.00 98.38 105 ASP A O 1
ATOM 828 N N . VAL A 1 106 ? -4.688 -0.116 8.553 1.00 98.62 106 VAL A N 1
ATOM 829 C CA . VAL A 1 106 ? -5.241 -1.413 8.142 1.00 98.62 106 VAL A CA 1
ATOM 830 C C . VAL A 1 106 ? -5.822 -1.334 6.738 1.00 98.62 106 VAL A C 1
ATOM 832 O O . VAL A 1 106 ? -6.746 -0.564 6.463 1.00 98.62 106 VAL A O 1
ATOM 835 N N . PHE A 1 107 ? -5.324 -2.206 5.871 1.00 98.19 107 PHE A N 1
ATOM 836 C CA . PHE A 1 107 ? -5.711 -2.361 4.478 1.00 98.19 107 PHE A CA 1
ATOM 837 C C . PHE A 1 107 ? -6.487 -3.669 4.308 1.00 98.19 107 PHE A C 1
ATOM 839 O O . PHE A 1 107 ? -6.059 -4.712 4.799 1.00 98.19 107 PHE A O 1
ATOM 846 N N . GLY A 1 108 ? -7.616 -3.624 3.593 1.00 96.06 108 GLY A N 1
ATOM 847 C CA . GLY A 1 108 ? -8.323 -4.850 3.183 1.00 96.06 108 GLY A CA 1
ATOM 848 C C . GLY A 1 108 ? -7.697 -5.514 1.954 1.00 96.06 108 GLY A C 1
ATOM 849 O O . GLY A 1 108 ? -7.704 -6.734 1.814 1.00 96.06 108 GLY A O 1
ATOM 850 N N . HIS A 1 109 ? -7.118 -4.680 1.090 1.00 94.81 109 HIS A N 1
ATOM 851 C CA . HIS A 1 109 ? -6.482 -5.048 -0.168 1.00 94.81 109 HIS A CA 1
ATOM 852 C C . HIS A 1 109 ? -5.145 -4.334 -0.308 1.00 94.81 109 HIS A C 1
ATOM 854 O O . HIS A 1 109 ? -4.991 -3.185 0.127 1.00 94.81 109 HIS A O 1
ATOM 860 N N . ALA A 1 110 ? -4.200 -4.976 -0.986 1.00 94.31 110 ALA A N 1
ATOM 861 C CA . ALA A 1 110 ? -3.035 -4.279 -1.491 1.00 94.31 110 ALA A CA 1
ATOM 862 C C . ALA A 1 110 ? -3.489 -3.443 -2.698 1.00 94.31 110 ALA A C 1
ATOM 864 O O . ALA A 1 110 ? -3.820 -3.956 -3.755 1.00 94.31 110 ALA A O 1
ATOM 865 N N . LEU A 1 111 ? -3.536 -2.121 -2.527 1.00 91.38 111 LEU A N 1
ATOM 866 C CA . LEU A 1 111 ? -4.236 -1.173 -3.416 1.00 91.38 111 LEU A CA 1
ATOM 867 C C . LEU A 1 111 ? -3.796 -1.169 -4.891 1.00 91.38 111 LEU A C 1
ATOM 869 O O . LEU A 1 111 ? -4.420 -0.498 -5.711 1.00 91.38 111 LEU A O 1
ATOM 873 N N . ARG A 1 112 ? -2.686 -1.838 -5.201 1.00 93.12 112 ARG A N 1
ATOM 874 C CA . ARG A 1 112 ? -2.086 -1.967 -6.533 1.00 93.12 112 ARG A CA 1
ATOM 875 C C . ARG A 1 112 ? -1.628 -3.405 -6.759 1.00 93.12 112 ARG A C 1
ATOM 877 O O . ARG A 1 112 ? -0.587 -3.627 -7.365 1.00 93.12 112 ARG A O 1
ATOM 884 N N . GLU A 1 113 ? -2.324 -4.373 -6.174 1.00 88.50 113 GLU A N 1
ATOM 885 C CA . GLU A 1 113 ? -2.020 -5.786 -6.357 1.00 88.50 113 GLU A CA 1
ATOM 886 C C . GLU A 1 113 ? -2.449 -6.257 -7.745 1.00 88.50 113 GLU A C 1
ATOM 888 O O . GLU A 1 113 ? -3.518 -5.896 -8.224 1.00 88.50 113 GLU A O 1
ATOM 893 N N . SER A 1 114 ? -1.604 -7.062 -8.389 1.00 87.50 114 SER A N 1
ATOM 894 C CA . SER A 1 114 ? -1.955 -7.771 -9.632 1.00 87.50 114 SER A CA 1
ATOM 895 C C . SER A 1 114 ? -2.447 -9.199 -9.375 1.00 87.50 114 SER A C 1
ATOM 897 O O . SER A 1 114 ? -2.915 -9.879 -10.281 1.00 87.50 114 SER A O 1
ATOM 899 N N . SER A 1 115 ? -2.344 -9.658 -8.128 1.00 89.88 115 SER A N 1
ATOM 900 C CA . SER A 1 115 ? -2.744 -10.982 -7.664 1.00 89.88 115 SER A CA 1
ATOM 901 C C . SER A 1 115 ? -3.187 -10.888 -6.205 1.00 89.88 115 SER A C 1
ATOM 903 O O . SER A 1 115 ? -2.647 -10.041 -5.494 1.00 89.88 115 SER A O 1
ATOM 905 N N . PRO A 1 116 ? -4.081 -11.764 -5.715 1.00 92.88 116 PRO A N 1
ATOM 906 C CA . PRO A 1 116 ? -4.524 -11.727 -4.324 1.00 92.88 116 PRO A CA 1
ATOM 907 C C . PRO A 1 116 ? -3.356 -11.821 -3.327 1.00 92.88 116 PRO A C 1
ATOM 909 O O . PRO A 1 116 ? -2.709 -12.867 -3.220 1.00 92.88 116 PRO A O 1
ATOM 912 N N . TRP A 1 117 ? -3.131 -10.767 -2.539 1.00 95.06 117 TRP A N 1
ATOM 913 C CA . TRP A 1 117 ? -2.048 -10.699 -1.551 1.00 95.06 117 TRP A CA 1
ATOM 914 C C . TRP A 1 117 ? -1.992 -11.852 -0.528 1.00 95.06 117 TRP A C 1
ATOM 916 O O . TRP A 1 117 ? -0.886 -12.155 -0.078 1.00 95.06 117 TRP A O 1
ATOM 926 N N . PRO A 1 118 ? -3.089 -12.556 -0.147 1.00 96.25 118 PRO A N 1
ATOM 927 C CA . PRO A 1 118 ? -2.979 -13.697 0.764 1.00 96.25 118 PRO A CA 1
ATOM 928 C C . PRO A 1 118 ? -2.099 -14.839 0.244 1.00 96.25 118 PRO A C 1
ATOM 930 O O . PRO A 1 118 ? -1.624 -15.648 1.037 1.00 96.25 118 PRO A O 1
ATOM 933 N N . GLN A 1 119 ? -1.903 -14.920 -1.075 1.00 95.56 119 GLN A N 1
ATOM 934 C CA . GLN A 1 119 ? -1.046 -15.921 -1.715 1.00 95.56 119 GLN A CA 1
ATOM 935 C C . GLN A 1 119 ? 0.441 -15.540 -1.660 1.00 95.56 119 GLN A C 1
ATOM 937 O O . GLN A 1 119 ? 1.297 -16.381 -1.911 1.00 95.56 119 GLN A O 1
ATOM 942 N N . ASP A 1 120 ? 0.748 -14.293 -1.307 1.00 96.06 120 ASP A N 1
ATOM 943 C CA . ASP A 1 120 ? 2.091 -13.721 -1.261 1.00 96.06 120 ASP A CA 1
ATOM 944 C C . ASP A 1 120 ? 2.411 -13.301 0.181 1.00 96.06 120 ASP A C 1
ATOM 946 O O . ASP A 1 120 ? 2.681 -12.141 0.468 1.00 96.06 120 ASP A O 1
ATOM 950 N N . ILE A 1 121 ? 2.313 -14.238 1.128 1.00 97.25 121 ILE A N 1
ATOM 951 C CA . ILE A 1 121 ? 2.679 -14.031 2.538 1.00 97.25 121 ILE A CA 1
ATOM 952 C C . ILE A 1 121 ? 4.006 -14.741 2.820 1.00 97.25 121 ILE A C 1
ATOM 954 O O . ILE A 1 121 ? 4.145 -15.933 2.550 1.00 97.25 121 ILE A O 1
ATOM 958 N N . PHE A 1 122 ? 4.953 -14.037 3.445 1.00 96.88 122 PHE A N 1
ATOM 959 C CA . PHE A 1 122 ? 6.254 -14.567 3.849 1.00 96.88 122 PHE A CA 1
ATOM 960 C C . PHE A 1 122 ? 6.484 -14.363 5.351 1.00 96.88 122 PHE A C 1
ATOM 962 O O . PHE A 1 122 ? 6.668 -13.247 5.840 1.00 96.88 122 PHE A O 1
ATOM 969 N N . GLY A 1 123 ? 6.436 -15.451 6.126 1.00 97.00 123 GLY A N 1
ATOM 970 C CA . GLY A 1 123 ? 6.466 -15.345 7.586 1.00 97.00 123 GLY A CA 1
ATOM 971 C C . GLY A 1 123 ? 5.328 -14.444 8.078 1.00 97.00 123 GLY A C 1
ATOM 972 O O . GLY A 1 123 ? 4.184 -14.632 7.672 1.00 97.00 123 GLY A O 1
ATOM 973 N N . LEU A 1 124 ? 5.621 -13.460 8.934 1.00 98.19 124 LEU A N 1
ATOM 974 C CA . LEU A 1 124 ? 4.642 -12.480 9.444 1.00 98.19 124 LEU A CA 1
ATOM 975 C C . LEU A 1 124 ? 4.363 -11.314 8.476 1.00 98.19 124 LEU A C 1
ATOM 977 O O . LEU A 1 124 ? 3.483 -10.494 8.747 1.00 98.19 124 LEU A O 1
ATOM 981 N N . TYR A 1 125 ? 5.087 -11.249 7.362 1.00 98.50 125 TYR A N 1
ATOM 982 C CA . TYR A 1 125 ? 5.126 -10.112 6.453 1.00 98.50 125 TYR A CA 1
ATOM 983 C C . TYR A 1 125 ? 4.448 -10.443 5.122 1.00 98.50 125 TYR A C 1
ATOM 985 O O . TYR A 1 125 ? 4.294 -11.606 4.745 1.00 98.50 125 TYR A O 1
ATOM 993 N N . ALA A 1 126 ? 3.992 -9.413 4.418 1.00 98.31 126 ALA A N 1
ATOM 994 C CA . ALA A 1 126 ? 3.612 -9.531 3.021 1.00 98.31 126 ALA A CA 1
ATOM 995 C C . ALA A 1 126 ? 4.878 -9.769 2.189 1.00 98.31 126 ALA A C 1
ATOM 997 O O . ALA A 1 126 ? 5.947 -9.249 2.520 1.00 98.31 126 ALA A O 1
ATOM 998 N N . GLY A 1 127 ? 4.761 -10.553 1.125 1.00 97.94 127 GLY A N 1
ATOM 999 C CA . GLY A 1 127 ? 5.833 -10.862 0.189 1.00 97.94 127 GLY A CA 1
ATOM 1000 C C . GLY A 1 127 ? 6.400 -9.598 -0.451 1.00 97.94 127 GLY A C 1
ATOM 1001 O O . GLY A 1 127 ? 5.707 -8.586 -0.597 1.00 97.94 127 GLY A O 1
ATOM 1002 N N . ALA A 1 128 ? 7.679 -9.645 -0.830 1.00 98.00 128 ALA A N 1
ATOM 1003 C CA . ALA A 1 128 ? 8.379 -8.498 -1.407 1.00 98.00 128 ALA A CA 1
ATOM 1004 C C . ALA A 1 128 ? 7.657 -7.938 -2.648 1.00 98.00 128 ALA A C 1
ATOM 1006 O O . ALA A 1 128 ? 7.578 -6.718 -2.803 1.00 98.00 128 ALA A O 1
ATOM 1007 N N . HIS A 1 129 ? 7.039 -8.804 -3.464 1.00 97.56 129 HIS A N 1
ATOM 1008 C CA . HIS A 1 129 ? 6.220 -8.395 -4.606 1.00 97.56 129 HIS A CA 1
ATOM 1009 C C . HIS A 1 129 ? 5.049 -7.497 -4.182 1.00 97.56 129 HIS A C 1
ATOM 1011 O O . HIS A 1 129 ? 4.883 -6.397 -4.719 1.00 97.56 129 HIS A O 1
ATOM 1017 N N . THR A 1 130 ? 4.251 -7.948 -3.209 1.00 97.81 130 THR A N 1
ATOM 1018 C CA . THR A 1 130 ? 3.114 -7.188 -2.670 1.00 97.81 130 THR A CA 1
ATOM 1019 C C . THR A 1 130 ? 3.566 -5.862 -2.060 1.00 97.81 130 THR A C 1
ATOM 1021 O O . THR A 1 130 ? 2.953 -4.822 -2.312 1.00 97.81 130 THR A O 1
ATOM 1024 N N . VAL A 1 131 ? 4.661 -5.863 -1.294 1.00 97.94 131 VAL A N 1
ATOM 1025 C CA . VAL A 1 131 ? 5.200 -4.646 -0.663 1.00 97.94 131 VAL A CA 1
ATOM 1026 C C . VAL A 1 131 ? 5.655 -3.636 -1.718 1.00 97.94 131 VAL A C 1
ATOM 1028 O O . VAL A 1 131 ? 5.284 -2.461 -1.637 1.00 97.94 131 VAL A O 1
ATOM 1031 N N . ALA A 1 132 ? 6.393 -4.082 -2.737 1.00 98.00 132 ALA A N 1
ATOM 1032 C CA . ALA A 1 132 ? 6.842 -3.236 -3.838 1.00 98.00 132 ALA A CA 1
ATOM 1033 C C . ALA A 1 132 ? 5.653 -2.645 -4.612 1.00 98.00 132 ALA A C 1
ATOM 1035 O O . ALA A 1 132 ? 5.620 -1.444 -4.881 1.00 98.00 132 ALA A O 1
ATOM 1036 N N . ALA A 1 133 ? 4.617 -3.445 -4.880 1.00 97.00 133 ALA A N 1
ATOM 1037 C CA . ALA A 1 133 ? 3.389 -2.972 -5.512 1.00 97.00 133 ALA A CA 1
ATOM 1038 C C . ALA A 1 133 ? 2.674 -1.900 -4.667 1.00 97.00 133 ALA A C 1
ATOM 1040 O O . ALA A 1 133 ? 2.288 -0.847 -5.184 1.00 97.00 133 ALA A O 1
ATOM 1041 N N . MET A 1 134 ? 2.544 -2.109 -3.353 1.00 96.69 134 MET A N 1
ATOM 1042 C CA . MET A 1 134 ? 1.937 -1.129 -2.442 1.00 96.69 134 MET A CA 1
ATOM 1043 C C . MET A 1 134 ? 2.724 0.184 -2.363 1.00 96.69 134 MET A C 1
ATOM 1045 O O . MET A 1 134 ? 2.109 1.242 -2.196 1.00 96.69 134 MET A O 1
ATOM 1049 N N . LYS A 1 135 ? 4.051 0.132 -2.527 1.00 96.88 135 LYS A N 1
ATOM 1050 C CA . LYS A 1 135 ? 4.939 1.300 -2.494 1.00 96.88 135 LYS A CA 1
ATOM 1051 C C . LYS A 1 135 ? 5.005 2.118 -3.787 1.00 96.88 135 LYS A C 1
ATOM 1053 O O . LYS A 1 135 ? 5.654 3.157 -3.786 1.00 96.88 135 LYS A O 1
ATOM 1058 N N . ARG A 1 136 ? 4.275 1.756 -4.847 1.00 97.38 136 ARG A N 1
ATOM 1059 C CA . ARG A 1 136 ? 4.105 2.596 -6.056 1.00 97.38 136 ARG A CA 1
ATOM 1060 C C . ARG A 1 136 ? 3.208 3.819 -5.776 1.00 97.38 136 ARG A C 1
ATOM 1062 O O . ARG A 1 136 ? 2.106 3.938 -6.313 1.00 97.38 136 ARG A O 1
ATOM 1069 N N . THR A 1 137 ? 3.626 4.677 -4.849 1.00 97.12 137 THR A N 1
ATOM 1070 C CA . THR A 1 137 ? 2.879 5.839 -4.347 1.00 97.12 137 THR A CA 1
ATOM 1071 C C . THR A 1 137 ? 3.300 7.126 -5.057 1.00 97.12 137 THR A C 1
ATOM 1073 O O . THR A 1 137 ? 4.213 7.145 -5.882 1.00 97.12 137 THR A O 1
ATOM 1076 N N . ASN A 1 138 ? 2.654 8.239 -4.712 1.00 97.44 138 ASN A N 1
ATOM 1077 C CA . ASN A 1 138 ? 3.075 9.571 -5.144 1.00 97.44 138 ASN A CA 1
ATOM 1078 C C . ASN A 1 138 ? 4.276 10.149 -4.360 1.00 97.44 138 ASN A C 1
ATOM 1080 O O . ASN A 1 138 ? 4.602 11.326 -4.540 1.00 97.44 138 ASN A O 1
ATOM 1084 N N . ARG A 1 139 ? 4.914 9.374 -3.471 1.00 97.00 139 ARG A N 1
ATOM 1085 C CA . ARG A 1 139 ? 6.051 9.819 -2.653 1.00 97.00 139 ARG A CA 1
ATOM 1086 C C . ARG A 1 139 ? 7.362 9.427 -3.320 1.00 97.00 139 ARG A C 1
ATOM 1088 O O . ARG A 1 139 ? 7.663 8.250 -3.459 1.00 97.00 139 ARG A O 1
ATOM 1095 N N . ASP A 1 140 ? 8.181 10.426 -3.627 1.00 96.62 140 ASP A N 1
ATOM 1096 C CA . ASP A 1 140 ? 9.481 10.249 -4.286 1.00 96.62 140 ASP A CA 1
ATOM 1097 C C . ASP A 1 140 ? 10.370 9.194 -3.600 1.00 96.62 140 ASP A C 1
ATOM 1099 O O . ASP A 1 140 ? 10.827 8.251 -4.241 1.00 96.62 140 ASP A O 1
ATOM 1103 N N . LYS A 1 141 ? 10.496 9.269 -2.269 1.00 95.69 141 LYS A N 1
ATOM 1104 C CA . LYS A 1 141 ? 11.327 8.343 -1.486 1.00 95.69 141 LYS A CA 1
ATOM 1105 C C . LYS A 1 141 ? 10.907 6.870 -1.549 1.00 95.69 141 LYS A C 1
ATOM 1107 O O . LYS A 1 141 ? 11.715 6.013 -1.212 1.00 95.69 141 LYS A O 1
ATOM 1112 N N . ASP A 1 142 ? 9.655 6.562 -1.903 1.00 97.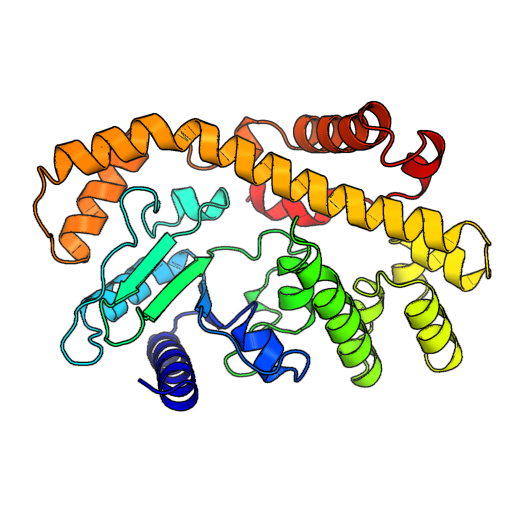31 142 ASP A N 1
ATOM 1113 C CA . ASP A 1 142 ? 9.202 5.168 -1.944 1.00 97.31 142 ASP A CA 1
ATOM 1114 C C . ASP A 1 142 ? 9.796 4.413 -3.146 1.00 97.31 142 ASP A C 1
ATOM 1116 O O . ASP A 1 142 ? 10.000 3.205 -3.057 1.00 97.31 142 ASP A O 1
ATOM 1120 N N . TRP A 1 143 ? 10.145 5.110 -4.233 1.00 97.94 143 TRP A N 1
ATOM 1121 C CA . TRP A 1 143 ? 10.623 4.500 -5.479 1.00 97.94 143 TRP A CA 1
ATOM 1122 C C . TRP A 1 143 ? 11.971 3.790 -5.341 1.00 97.94 143 TRP A C 1
ATOM 1124 O O . TRP A 1 143 ? 12.145 2.711 -5.905 1.00 97.94 143 TRP A O 1
ATOM 1134 N N . ALA A 1 144 ? 12.879 4.323 -4.521 1.00 97.75 144 ALA A N 1
ATOM 1135 C CA . ALA A 1 144 ? 14.135 3.645 -4.201 1.00 97.75 144 ALA A CA 1
ATOM 1136 C C . ALA A 1 144 ? 13.887 2.295 -3.503 1.00 97.75 144 ALA A C 1
ATOM 1138 O O . ALA A 1 144 ? 14.541 1.305 -3.822 1.00 97.75 144 ALA A O 1
ATOM 1139 N N . PHE A 1 145 ? 12.891 2.220 -2.609 1.00 98.12 145 PHE A N 1
ATOM 1140 C CA . PHE A 1 145 ? 12.511 0.959 -1.966 1.00 98.12 145 PHE A CA 1
ATOM 1141 C C . PHE A 1 145 ? 11.867 -0.020 -2.949 1.00 98.12 145 PHE A C 1
ATOM 1143 O O . PHE A 1 145 ? 12.131 -1.214 -2.855 1.00 98.12 145 PHE A O 1
ATOM 1150 N N . VAL A 1 146 ? 11.043 0.459 -3.890 1.00 98.38 146 VAL A N 1
ATOM 1151 C CA . VAL A 1 146 ? 10.443 -0.391 -4.937 1.00 98.38 146 VAL A CA 1
ATOM 1152 C C . VAL A 1 146 ? 11.545 -1.045 -5.779 1.00 98.38 146 VAL A C 1
ATOM 1154 O O . VAL A 1 146 ? 11.554 -2.270 -5.899 1.00 98.38 146 VAL A O 1
ATOM 1157 N N . THR A 1 147 ? 12.522 -0.261 -6.252 1.00 98.56 147 THR A N 1
ATOM 1158 C CA . THR A 1 147 ? 13.682 -0.774 -7.002 1.00 98.56 147 THR A CA 1
ATOM 1159 C C . THR A 1 147 ? 14.518 -1.749 -6.175 1.00 98.56 147 THR A C 1
ATOM 1161 O O . THR A 1 147 ? 14.803 -2.848 -6.646 1.00 98.56 147 THR A O 1
ATOM 1164 N N . ALA A 1 148 ? 14.861 -1.400 -4.931 1.00 98.62 148 ALA A N 1
ATOM 1165 C CA . ALA A 1 148 ? 15.655 -2.269 -4.063 1.00 98.62 148 ALA A CA 1
ATOM 1166 C C . ALA A 1 148 ? 14.955 -3.611 -3.775 1.00 98.62 148 ALA A C 1
ATOM 1168 O O . ALA A 1 148 ? 15.598 -4.657 -3.798 1.00 98.62 148 ALA A O 1
ATOM 1169 N N . LEU A 1 149 ? 13.633 -3.607 -3.559 1.00 98.62 149 LEU A N 1
ATOM 1170 C CA . LEU A 1 149 ? 12.850 -4.840 -3.423 1.00 98.62 149 LEU A CA 1
ATOM 1171 C C . LEU A 1 149 ? 12.875 -5.666 -4.714 1.00 98.62 149 LEU A C 1
ATOM 1173 O O . LEU A 1 149 ? 13.016 -6.882 -4.643 1.00 98.62 149 LEU A O 1
ATOM 1177 N N . GLY A 1 150 ? 12.782 -5.019 -5.880 1.00 98.56 150 GLY A N 1
ATOM 1178 C CA . GLY A 1 150 ? 12.906 -5.681 -7.180 1.00 98.56 150 GLY A CA 1
ATOM 1179 C C . GLY A 1 150 ? 14.240 -6.410 -7.354 1.00 98.56 150 GLY A C 1
ATOM 1180 O O . GLY A 1 150 ? 14.244 -7.571 -7.758 1.00 98.56 150 GLY A O 1
ATOM 1181 N N . VAL A 1 151 ? 15.351 -5.769 -6.977 1.00 98.75 151 VAL A N 1
ATOM 1182 C CA . VAL A 1 151 ? 16.691 -6.385 -6.980 1.00 98.75 151 VAL A CA 1
ATOM 1183 C C . VAL A 1 151 ? 16.737 -7.593 -6.042 1.00 98.75 151 VAL A C 1
ATOM 1185 O O . VAL A 1 151 ? 17.064 -8.689 -6.487 1.00 98.75 151 VAL A O 1
ATOM 1188 N N . ARG A 1 152 ? 16.304 -7.438 -4.781 1.00 98.44 152 ARG A N 1
ATOM 1189 C CA . ARG A 1 152 ? 16.270 -8.540 -3.797 1.00 98.44 152 ARG A CA 1
ATOM 1190 C C . ARG A 1 152 ? 15.467 -9.747 -4.266 1.00 98.44 152 ARG A C 1
ATOM 1192 O O . ARG A 1 152 ? 15.823 -10.878 -3.961 1.00 98.44 152 ARG A O 1
ATOM 1199 N N . MET A 1 153 ? 14.368 -9.506 -4.975 1.00 98.56 153 MET A N 1
ATOM 1200 C CA . MET A 1 153 ? 13.547 -10.571 -5.541 1.00 98.56 153 MET A CA 1
ATOM 1201 C C . MET A 1 153 ? 14.303 -11.339 -6.627 1.00 98.56 153 MET A C 1
ATOM 1203 O O . MET A 1 153 ? 14.319 -12.562 -6.579 1.00 98.56 153 MET A O 1
ATOM 1207 N N . ILE A 1 154 ? 14.974 -10.648 -7.552 1.00 98.62 154 ILE A N 1
ATOM 1208 C CA . ILE A 1 154 ? 15.763 -11.300 -8.610 1.00 98.62 154 ILE A CA 1
ATOM 1209 C C . ILE A 1 154 ? 16.939 -12.087 -8.013 1.00 98.62 154 ILE A C 1
ATOM 1211 O O . ILE A 1 154 ? 17.154 -13.229 -8.407 1.00 98.62 154 ILE A O 1
ATOM 1215 N N . GLU A 1 155 ? 17.646 -11.523 -7.027 1.00 97.88 155 GLU A N 1
ATOM 1216 C CA . GLU A 1 155 ? 18.717 -12.215 -6.286 1.00 97.88 155 GLU A CA 1
ATOM 1217 C C . GLU A 1 155 ? 18.221 -13.491 -5.578 1.00 97.88 155 GLU A C 1
ATOM 1219 O O . GLU A 1 155 ? 18.999 -14.407 -5.321 1.00 97.88 155 GLU A O 1
ATOM 1224 N N . ALA A 1 156 ? 16.926 -13.549 -5.254 1.00 97.50 156 ALA A N 1
ATOM 1225 C CA . ALA A 1 156 ? 16.259 -14.684 -4.625 1.00 97.50 156 ALA A CA 1
ATOM 1226 C C . ALA A 1 156 ? 15.502 -15.582 -5.626 1.00 97.50 156 ALA A C 1
ATOM 1228 O O . ALA A 1 156 ? 14.622 -16.339 -5.213 1.00 97.50 156 ALA A O 1
ATOM 1229 N N . ASP A 1 157 ? 15.813 -15.483 -6.924 1.00 97.50 157 ASP A N 1
ATOM 1230 C CA . ASP A 1 157 ? 15.175 -16.223 -8.025 1.00 97.50 157 ASP A CA 1
ATOM 1231 C C . ASP A 1 157 ? 13.651 -15.986 -8.168 1.00 97.50 157 ASP A C 1
ATOM 1233 O O . ASP A 1 157 ? 12.927 -16.787 -8.764 1.00 97.50 157 ASP A O 1
ATOM 1237 N N . ASP A 1 158 ? 13.135 -14.862 -7.662 1.00 97.56 158 ASP A N 1
ATOM 1238 C CA . ASP A 1 158 ? 11.763 -14.407 -7.894 1.00 97.56 158 ASP A CA 1
ATOM 1239 C C . ASP A 1 158 ? 11.709 -13.445 -9.087 1.00 97.56 158 ASP A C 1
ATOM 1241 O O . ASP A 1 158 ? 11.917 -12.230 -8.987 1.00 97.56 158 ASP A O 1
ATOM 1245 N N . GLU A 1 159 ? 11.354 -14.006 -10.241 1.00 97.62 159 GLU A N 1
ATOM 1246 C CA . GLU A 1 159 ? 11.236 -13.296 -11.513 1.00 97.62 159 GLU A CA 1
ATOM 1247 C C . GLU A 1 159 ? 10.293 -12.080 -11.462 1.00 97.62 159 GLU A C 1
ATOM 1249 O O . GLU A 1 159 ? 10.443 -11.139 -12.247 1.00 97.62 159 GLU A O 1
ATOM 1254 N N . ARG A 1 160 ? 9.341 -12.023 -10.523 1.00 97.00 160 ARG A N 1
ATOM 1255 C CA . ARG A 1 160 ? 8.439 -10.866 -10.391 1.00 97.00 160 ARG A CA 1
ATOM 1256 C C . ARG A 1 160 ? 9.196 -9.581 -10.027 1.00 97.00 160 ARG A C 1
ATOM 1258 O O . ARG A 1 160 ? 8.634 -8.496 -10.193 1.00 97.00 160 ARG A O 1
ATOM 1265 N N . GLY A 1 161 ? 10.449 -9.675 -9.568 1.00 98.06 161 GLY A N 1
ATOM 1266 C CA . GLY A 1 161 ? 11.315 -8.532 -9.268 1.00 98.06 161 GLY A CA 1
ATOM 1267 C C . GLY A 1 161 ? 11.562 -7.611 -10.468 1.00 98.06 161 GLY A C 1
ATOM 1268 O O . GLY A 1 161 ? 11.622 -6.391 -10.304 1.00 98.06 161 GLY A O 1
ATOM 1269 N N . TRP A 1 162 ? 11.555 -8.152 -11.694 1.00 98.31 162 TRP A N 1
ATOM 1270 C CA . TRP A 1 162 ? 11.692 -7.374 -12.936 1.00 98.31 162 TRP A CA 1
ATOM 1271 C C . TRP A 1 162 ? 10.593 -6.317 -13.131 1.00 98.31 162 TRP A C 1
ATOM 1273 O O . TRP A 1 162 ? 10.788 -5.331 -13.847 1.00 98.31 162 TRP A O 1
ATOM 1283 N N . LEU A 1 163 ? 9.433 -6.485 -12.488 1.00 96.75 163 LEU A N 1
ATOM 1284 C CA . LEU A 1 163 ? 8.324 -5.525 -12.533 1.00 96.75 163 LEU A CA 1
ATOM 1285 C C . LEU A 1 163 ? 8.528 -4.319 -11.605 1.00 96.75 163 LEU A C 1
ATOM 1287 O O . LEU A 1 163 ? 7.713 -3.395 -11.626 1.00 96.75 163 LEU A O 1
ATOM 1291 N N . HIS A 1 164 ? 9.570 -4.337 -10.771 1.00 97.94 164 HIS A N 1
ATOM 1292 C CA . HIS A 1 164 ? 9.759 -3.378 -9.683 1.00 97.94 164 HIS A CA 1
ATOM 1293 C C . HIS A 1 164 ? 11.047 -2.556 -9.787 1.00 97.94 164 HIS A C 1
ATOM 1295 O O . HIS A 1 164 ? 11.271 -1.701 -8.946 1.00 97.94 164 HIS A O 1
ATOM 1301 N N . ILE A 1 165 ? 11.863 -2.728 -10.828 1.00 98.56 165 ILE A N 1
ATOM 1302 C CA . ILE A 1 165 ? 13.045 -1.879 -11.051 1.00 98.56 165 ILE A CA 1
ATOM 1303 C C . ILE A 1 165 ? 12.658 -0.669 -11.906 1.00 98.56 165 ILE A C 1
ATOM 1305 O O . ILE A 1 165 ? 12.243 -0.833 -13.057 1.00 98.56 165 ILE A O 1
ATOM 1309 N N . PHE A 1 166 ? 12.780 0.538 -11.351 1.00 97.88 166 PHE A N 1
ATOM 1310 C CA . PHE A 1 166 ? 12.441 1.803 -12.025 1.00 97.88 166 PHE A CA 1
ATOM 1311 C C . PHE A 1 166 ? 13.651 2.700 -12.320 1.00 97.88 166 PHE A C 1
ATOM 1313 O O . PHE A 1 166 ? 13.478 3.769 -12.897 1.00 97.88 166 PHE A O 1
ATOM 1320 N N . GLU A 1 167 ? 14.859 2.245 -11.986 1.00 98.06 167 GLU A N 1
ATOM 1321 C CA . GLU A 1 167 ? 16.117 2.926 -12.301 1.00 98.06 167 GLU A CA 1
ATOM 1322 C C . GLU A 1 167 ? 16.801 2.239 -13.486 1.00 98.06 167 GLU A C 1
ATOM 1324 O O . GLU A 1 167 ? 16.954 1.016 -13.493 1.00 98.06 167 GLU A O 1
ATOM 1329 N N . ALA A 1 168 ? 17.178 3.017 -14.506 1.00 98.19 168 ALA A N 1
ATOM 1330 C CA . ALA A 1 168 ? 17.690 2.480 -15.768 1.00 98.19 168 ALA A CA 1
ATOM 1331 C C . ALA A 1 168 ? 19.015 1.731 -15.582 1.00 98.19 168 ALA A C 1
ATOM 1333 O O . ALA A 1 168 ? 19.134 0.600 -16.044 1.00 98.19 168 ALA A O 1
ATOM 1334 N N . ASP A 1 169 ? 19.964 2.336 -14.865 1.00 98.31 169 ASP A N 1
ATOM 1335 C CA . ASP A 1 169 ? 21.290 1.755 -14.642 1.00 98.31 169 ASP A CA 1
ATOM 1336 C C . ASP A 1 169 ? 21.185 0.436 -13.868 1.00 98.31 169 ASP A C 1
ATOM 1338 O O . ASP A 1 169 ? 21.706 -0.581 -14.314 1.00 98.31 169 ASP A O 1
ATOM 1342 N N . THR A 1 170 ? 20.399 0.416 -12.785 1.00 98.50 170 THR A N 1
ATOM 1343 C CA . THR A 1 170 ? 20.120 -0.809 -12.021 1.00 98.50 170 THR A CA 1
ATOM 1344 C C . THR A 1 170 ? 19.440 -1.874 -12.879 1.00 98.50 170 THR A C 1
ATOM 1346 O O . THR A 1 170 ? 19.762 -3.049 -12.768 1.00 98.50 170 THR A O 1
ATOM 1349 N N . LEU A 1 171 ? 18.494 -1.504 -13.750 1.00 98.56 171 LEU A N 1
ATOM 1350 C CA . LEU A 1 171 ? 17.833 -2.482 -14.616 1.00 98.56 171 LEU A CA 1
ATOM 1351 C C . LEU A 1 171 ? 18.813 -3.127 -15.600 1.00 98.56 171 LEU A C 1
ATOM 1353 O O . LEU A 1 171 ? 18.719 -4.328 -15.846 1.00 98.56 171 LEU A O 1
ATOM 1357 N N . LEU A 1 172 ? 19.719 -2.332 -16.170 1.00 98.44 172 LEU A N 1
ATOM 1358 C CA . LEU A 1 172 ? 20.739 -2.813 -17.096 1.00 98.44 172 LEU A CA 1
ATOM 1359 C C . LEU A 1 172 ? 21.762 -3.703 -16.383 1.00 98.44 172 LEU A C 1
ATOM 1361 O O . LEU A 1 172 ? 22.031 -4.790 -16.879 1.00 98.44 172 LEU A O 1
ATOM 1365 N N . GLU A 1 173 ? 22.237 -3.304 -15.202 1.00 98.38 173 GLU A N 1
ATOM 1366 C CA . GLU A 1 173 ? 23.122 -4.115 -14.350 1.00 98.38 173 GLU A CA 1
ATOM 1367 C C . GLU A 1 173 ? 22.497 -5.483 -14.042 1.00 98.38 173 GLU A C 1
ATOM 1369 O O . GLU A 1 173 ? 23.091 -6.524 -14.319 1.00 98.38 173 GLU A O 1
ATOM 1374 N N . MET A 1 174 ? 21.234 -5.511 -13.600 1.00 98.56 174 MET A N 1
ATOM 1375 C CA . MET A 1 174 ? 20.544 -6.778 -13.343 1.00 98.56 174 MET A CA 1
ATOM 1376 C C . MET A 1 174 ? 20.418 -7.648 -14.602 1.00 98.56 174 MET A C 1
ATOM 1378 O O . MET A 1 174 ? 20.442 -8.873 -14.494 1.00 98.56 174 MET A O 1
ATOM 1382 N N . LEU A 1 175 ? 20.268 -7.056 -15.794 1.00 98.25 175 LEU A N 1
ATOM 1383 C CA . LEU A 1 175 ? 20.188 -7.788 -17.069 1.00 98.25 175 LEU A CA 1
ATOM 1384 C C . LEU A 1 175 ? 21.529 -8.381 -17.520 1.00 98.25 175 LEU A C 1
ATOM 1386 O O . LEU A 1 175 ? 21.524 -9.319 -18.322 1.00 98.25 175 LEU A O 1
ATOM 1390 N N . GLU A 1 176 ? 22.656 -7.856 -17.038 1.00 97.88 176 GLU A N 1
ATOM 1391 C CA . GLU A 1 176 ? 23.980 -8.440 -17.283 1.00 97.88 176 GLU A CA 1
ATOM 1392 C C . GLU A 1 176 ? 24.170 -9.735 -16.485 1.00 97.88 176 GLU A C 1
ATOM 1394 O O . GLU A 1 176 ? 24.766 -10.693 -16.983 1.00 97.88 176 GLU A O 1
ATOM 1399 N N . GLU A 1 177 ? 23.616 -9.786 -15.274 1.00 97.75 177 GLU A N 1
ATOM 1400 C CA . GLU A 1 177 ? 23.810 -10.894 -14.335 1.00 97.75 177 GLU A CA 1
ATOM 1401 C C . GLU A 1 177 ? 22.687 -11.939 -14.386 1.00 97.75 177 GLU A C 1
ATOM 1403 O O . GLU A 1 177 ? 22.926 -13.134 -14.188 1.00 97.75 177 GLU A O 1
ATOM 1408 N N . HIS A 1 178 ? 21.460 -11.518 -14.698 1.00 98.31 178 HIS A N 1
ATOM 1409 C CA . HIS A 1 178 ? 20.269 -12.357 -14.622 1.00 98.31 178 HIS A CA 1
ATOM 1410 C C . HIS A 1 178 ? 19.461 -12.350 -15.919 1.00 98.31 178 HIS A C 1
ATOM 1412 O O . HIS A 1 178 ? 19.299 -11.349 -16.617 1.00 98.31 178 HIS A O 1
ATOM 1418 N N . ARG A 1 179 ? 18.852 -13.499 -16.225 1.00 97.06 179 ARG A N 1
ATOM 1419 C CA . ARG A 1 179 ? 17.971 -13.628 -17.386 1.00 97.06 179 ARG A CA 1
ATOM 1420 C C . ARG A 1 179 ? 16.578 -13.090 -17.072 1.00 97.06 179 ARG A C 1
ATOM 1422 O O . ARG A 1 179 ? 15.866 -13.642 -16.240 1.00 97.06 179 ARG A O 1
ATOM 1429 N N . CYS A 1 180 ? 16.138 -12.095 -17.836 1.00 97.56 180 CYS A N 1
ATOM 1430 C CA . CYS A 1 180 ? 14.755 -11.634 -17.793 1.00 97.56 180 CYS A CA 1
ATOM 1431 C C . CYS A 1 180 ? 13.801 -12.569 -18.577 1.00 97.56 180 CYS A C 1
ATOM 1433 O O . CYS A 1 180 ? 14.071 -12.894 -19.745 1.00 97.56 180 CYS A O 1
ATOM 1435 N N . PRO A 1 181 ? 12.667 -12.994 -17.987 1.00 96.94 181 PRO A N 1
ATOM 1436 C CA . PRO A 1 181 ? 11.637 -13.755 -18.690 1.00 96.94 181 PRO A CA 1
ATOM 1437 C C . PRO A 1 181 ? 10.985 -12.963 -19.823 1.00 96.94 181 PRO A C 1
ATOM 1439 O O . PRO A 1 181 ? 10.627 -11.793 -19.682 1.00 96.94 181 PRO A O 1
ATOM 1442 N N . ARG A 1 182 ? 10.761 -13.636 -20.958 1.00 94.69 182 ARG A N 1
ATOM 1443 C CA . ARG A 1 182 ? 10.198 -13.005 -22.164 1.00 94.69 182 ARG A CA 1
ATOM 1444 C C . ARG A 1 182 ? 8.779 -12.483 -21.958 1.00 94.69 182 ARG A C 1
ATOM 1446 O O . ARG A 1 182 ? 8.462 -11.419 -22.478 1.00 94.69 182 ARG A O 1
ATOM 1453 N N . ASP A 1 183 ? 7.958 -13.201 -21.200 1.00 95.38 183 ASP A N 1
ATOM 1454 C CA . ASP A 1 183 ? 6.559 -12.822 -20.979 1.00 95.38 183 ASP A CA 1
ATOM 1455 C C . ASP A 1 183 ? 6.459 -11.561 -20.110 1.00 95.38 183 ASP A C 1
ATOM 1457 O O . ASP A 1 183 ? 5.677 -10.658 -20.409 1.00 95.38 183 ASP A O 1
ATOM 1461 N N . LEU A 1 184 ? 7.334 -11.430 -19.105 1.00 94.81 184 LEU A N 1
ATOM 1462 C CA . LEU A 1 184 ? 7.444 -10.203 -18.315 1.00 94.81 184 LEU A CA 1
ATOM 1463 C C . LEU A 1 184 ? 7.908 -9.033 -19.182 1.00 94.81 184 LEU A C 1
ATOM 1465 O O . LEU A 1 184 ? 7.283 -7.971 -19.152 1.00 94.81 184 LEU A O 1
ATOM 1469 N N . ALA A 1 185 ? 8.935 -9.234 -20.011 1.00 95.12 185 ALA A N 1
ATOM 1470 C CA . ALA A 1 185 ? 9.391 -8.211 -20.948 1.00 95.12 185 ALA A CA 1
ATOM 1471 C C . ALA A 1 185 ? 8.304 -7.788 -21.948 1.00 95.12 185 ALA A C 1
ATOM 1473 O O . ALA A 1 185 ? 8.203 -6.609 -22.277 1.00 95.12 185 ALA A O 1
ATOM 1474 N N . ALA A 1 186 ? 7.459 -8.717 -22.397 1.00 92.94 186 ALA A N 1
ATOM 1475 C CA . ALA A 1 186 ? 6.327 -8.410 -23.266 1.00 92.94 186 ALA A CA 1
ATOM 1476 C C . ALA A 1 186 ? 5.237 -7.591 -22.550 1.00 92.94 186 ALA A C 1
ATOM 1478 O O . ALA A 1 186 ? 4.607 -6.739 -23.174 1.00 92.94 186 ALA A O 1
ATOM 1479 N N . SER A 1 187 ? 5.034 -7.816 -21.248 1.00 91.94 187 SER A N 1
ATOM 1480 C CA . SER A 1 187 ? 4.032 -7.100 -20.440 1.00 91.94 187 SER A CA 1
ATOM 1481 C C . SER A 1 187 ? 4.453 -5.692 -19.996 1.00 91.94 187 SER A C 1
ATOM 1483 O O . SER A 1 187 ? 3.601 -4.881 -19.629 1.00 91.94 187 SER A O 1
ATOM 1485 N N . ARG A 1 188 ? 5.757 -5.382 -20.029 1.00 95.69 188 ARG A N 1
ATOM 1486 C CA . ARG A 1 188 ? 6.324 -4.114 -19.552 1.00 95.69 188 ARG A CA 1
ATOM 1487 C C . ARG A 1 188 ? 7.190 -3.466 -20.639 1.00 95.69 188 ARG A C 1
ATOM 1489 O O . ARG A 1 188 ? 8.349 -3.854 -20.793 1.00 95.69 188 ARG A O 1
ATOM 1496 N N . PRO A 1 189 ? 6.684 -2.461 -21.378 1.00 96.38 189 PRO A N 1
ATOM 1497 C CA . PRO A 1 189 ? 7.404 -1.880 -22.511 1.00 96.38 189 PRO A CA 1
ATOM 1498 C C . PRO A 1 189 ? 8.811 -1.368 -22.173 1.00 96.38 189 PRO A C 1
ATOM 1500 O O . PRO A 1 189 ? 9.728 -1.584 -22.966 1.00 96.38 189 PRO A O 1
ATOM 1503 N N . ALA A 1 190 ? 9.025 -0.769 -20.994 1.00 97.44 190 ALA A N 1
ATOM 1504 C CA . ALA A 1 190 ? 10.363 -0.344 -20.575 1.00 97.44 190 ALA A CA 1
ATOM 1505 C C . ALA A 1 190 ? 11.360 -1.516 -20.481 1.00 97.44 190 ALA A C 1
ATOM 1507 O O . ALA A 1 190 ? 12.514 -1.388 -20.878 1.00 97.44 190 ALA A O 1
ATOM 1508 N N . LEU A 1 191 ? 10.914 -2.696 -20.049 1.00 97.38 191 LEU A N 1
ATOM 1509 C CA . LEU A 1 191 ? 11.753 -3.894 -19.977 1.00 97.38 191 LEU A CA 1
ATOM 1510 C C . LEU A 1 191 ? 12.115 -4.420 -21.375 1.00 97.38 191 LEU A C 1
ATOM 1512 O O . LEU A 1 191 ? 13.252 -4.822 -21.618 1.00 97.38 191 LEU A O 1
ATOM 1516 N N . ALA A 1 192 ? 11.183 -4.345 -22.331 1.00 97.00 192 ALA A N 1
ATOM 1517 C CA . ALA A 1 192 ? 11.467 -4.657 -23.732 1.00 97.00 192 ALA A CA 1
ATOM 1518 C C . ALA A 1 192 ? 12.470 -3.681 -24.374 1.00 97.00 192 ALA A C 1
ATOM 1520 O O . ALA A 1 192 ? 13.248 -4.095 -25.236 1.00 97.00 192 ALA A O 1
ATOM 1521 N N . LEU A 1 193 ? 12.454 -2.403 -23.978 1.00 97.44 193 LEU A N 1
ATOM 1522 C CA . LEU A 1 193 ? 13.449 -1.408 -24.396 1.00 97.44 193 LEU A CA 1
ATOM 1523 C C . LEU A 1 193 ? 14.827 -1.713 -23.792 1.00 97.44 193 LEU A C 1
ATOM 1525 O O . LEU A 1 193 ? 15.821 -1.689 -24.517 1.00 97.44 193 LEU A O 1
ATOM 1529 N N . ALA A 1 194 ? 14.881 -2.085 -22.510 1.00 97.75 194 ALA A N 1
ATOM 1530 C CA . ALA A 1 194 ? 16.125 -2.457 -21.833 1.00 97.75 194 ALA A CA 1
ATOM 1531 C C . ALA A 1 194 ? 16.820 -3.649 -22.508 1.00 97.75 194 ALA A C 1
ATOM 1533 O O . ALA A 1 194 ? 18.003 -3.574 -22.826 1.00 97.75 194 ALA A O 1
ATOM 1534 N N . LEU A 1 195 ? 16.070 -4.702 -22.856 1.00 97.31 195 LEU A N 1
ATOM 1535 C CA . LEU A 1 195 ? 16.604 -5.866 -23.583 1.00 97.31 195 LEU A CA 1
ATOM 1536 C C . LEU A 1 195 ? 17.175 -5.537 -24.972 1.00 97.31 195 LEU A C 1
ATOM 1538 O O . LEU A 1 195 ? 17.941 -6.324 -25.525 1.00 97.31 195 LEU A O 1
ATOM 1542 N N . LYS A 1 196 ? 16.782 -4.404 -25.560 1.00 97.38 196 LYS A N 1
ATOM 1543 C CA . LYS A 1 196 ? 17.281 -3.921 -26.856 1.00 97.38 196 LYS A CA 1
ATOM 1544 C C . LYS A 1 196 ? 18.391 -2.880 -26.711 1.00 97.38 196 LYS A C 1
ATOM 1546 O O . LYS A 1 196 ? 18.881 -2.406 -27.733 1.00 97.38 196 LYS A O 1
ATOM 1551 N N . ASN A 1 197 ? 18.765 -2.527 -25.479 1.00 96.75 197 ASN A N 1
ATOM 1552 C CA . ASN A 1 197 ? 19.642 -1.403 -25.166 1.00 96.75 197 ASN A CA 1
ATOM 1553 C C . ASN A 1 197 ? 19.182 -0.099 -25.855 1.00 96.75 197 ASN A C 1
ATOM 1555 O O . ASN A 1 197 ? 19.971 0.634 -26.452 1.00 96.75 197 ASN A O 1
ATOM 1559 N N . ASP A 1 198 ? 17.865 0.135 -25.857 1.00 97.38 198 ASP A N 1
ATOM 1560 C CA . ASP A 1 198 ? 17.254 1.284 -26.524 1.00 97.38 198 ASP A CA 1
ATOM 1561 C C . ASP A 1 198 ? 17.458 2.563 -25.696 1.00 97.38 198 ASP A C 1
ATOM 1563 O O . ASP A 1 198 ? 17.209 2.594 -24.488 1.00 97.38 198 ASP A O 1
ATOM 1567 N N . THR A 1 199 ? 17.869 3.651 -26.352 1.00 96.56 199 THR A N 1
ATOM 1568 C CA . THR A 1 199 ? 18.150 4.941 -25.701 1.00 96.56 199 THR A CA 1
ATOM 1569 C C . THR A 1 199 ? 16.913 5.594 -25.080 1.00 96.56 199 THR A C 1
ATOM 1571 O O . THR A 1 199 ? 17.041 6.511 -24.268 1.00 96.56 199 THR A O 1
ATOM 1574 N N . GLN A 1 200 ? 15.710 5.121 -25.415 1.00 97.00 200 GLN A N 1
ATOM 1575 C CA . GLN A 1 200 ? 14.443 5.599 -24.858 1.00 97.00 200 GLN A CA 1
ATOM 1576 C C . GLN A 1 200 ? 14.120 4.998 -23.480 1.00 97.00 200 GLN A C 1
ATOM 1578 O O . GLN A 1 200 ? 13.175 5.461 -22.837 1.00 97.00 200 GLN A O 1
ATOM 1583 N N . LEU A 1 201 ? 14.894 4.015 -22.996 1.00 97.62 201 LEU A N 1
ATOM 1584 C CA . LEU A 1 201 ? 14.643 3.305 -21.734 1.00 97.62 201 LEU A CA 1
ATOM 1585 C C . LEU A 1 201 ? 14.385 4.246 -20.549 1.00 97.62 201 LEU A C 1
ATOM 1587 O O . LEU A 1 201 ? 13.366 4.121 -19.872 1.00 97.62 201 LEU A O 1
ATOM 1591 N N . ALA A 1 202 ? 15.283 5.204 -20.307 1.00 97.00 202 ALA A N 1
ATOM 1592 C CA . ALA A 1 202 ? 15.164 6.118 -19.171 1.00 97.00 202 ALA A CA 1
ATOM 1593 C C . ALA A 1 202 ? 13.881 6.968 -19.246 1.00 97.00 202 ALA A C 1
ATOM 1595 O O . ALA A 1 202 ? 13.198 7.175 -18.242 1.00 97.00 202 ALA A O 1
ATOM 1596 N N . GLY A 1 203 ? 13.512 7.411 -20.454 1.00 96.25 203 GLY A N 1
ATOM 1597 C CA . GLY A 1 203 ? 12.266 8.138 -20.697 1.00 96.25 203 GLY A CA 1
ATOM 1598 C C . GLY A 1 203 ? 11.028 7.279 -20.431 1.00 96.25 203 GLY A C 1
ATOM 1599 O O . GLY A 1 203 ? 10.083 7.754 -19.799 1.00 96.25 203 GLY A O 1
ATOM 1600 N N . ALA A 1 204 ? 11.052 6.012 -20.852 1.00 97.69 204 ALA A N 1
ATOM 1601 C CA . ALA A 1 204 ? 9.979 5.057 -20.595 1.00 97.69 204 ALA A CA 1
ATOM 1602 C C . ALA A 1 204 ? 9.815 4.762 -19.096 1.00 97.69 204 ALA A C 1
ATOM 1604 O O . ALA A 1 204 ? 8.708 4.889 -18.579 1.00 97.69 204 ALA A O 1
ATOM 1605 N N . LEU A 1 205 ? 10.901 4.464 -18.373 1.00 97.81 205 LEU A N 1
ATOM 1606 C CA . LEU A 1 205 ? 10.860 4.221 -16.923 1.00 97.81 205 LEU A CA 1
ATOM 1607 C C . LEU A 1 205 ? 10.327 5.432 -16.149 1.00 97.81 205 LEU A C 1
ATOM 1609 O O . LEU A 1 205 ? 9.468 5.280 -15.277 1.00 97.81 205 LEU A O 1
ATOM 1613 N N . ASN A 1 206 ? 10.766 6.643 -16.508 1.00 96.94 206 ASN A N 1
ATOM 1614 C CA . ASN A 1 206 ? 10.229 7.866 -15.917 1.00 96.94 206 ASN A CA 1
ATOM 1615 C C . ASN A 1 206 ? 8.729 8.029 -16.217 1.00 96.94 206 ASN A C 1
ATOM 1617 O O . ASN A 1 206 ? 7.963 8.353 -15.312 1.00 96.94 206 ASN A O 1
ATOM 1621 N N . ALA A 1 207 ? 8.280 7.765 -17.448 1.00 97.50 207 ALA A N 1
ATOM 1622 C CA . ALA A 1 207 ? 6.861 7.831 -17.795 1.00 97.50 207 ALA A CA 1
ATOM 1623 C C . ALA A 1 207 ? 6.015 6.826 -16.988 1.00 97.50 207 ALA A C 1
ATOM 1625 O O . ALA A 1 207 ? 4.979 7.207 -16.436 1.00 97.50 207 ALA A O 1
ATOM 1626 N N . GLU A 1 208 ? 6.472 5.575 -16.856 1.00 97.88 208 GLU A N 1
ATOM 1627 C CA . GLU A 1 208 ? 5.814 4.548 -16.032 1.00 97.88 208 GLU A CA 1
ATOM 1628 C C . GLU A 1 208 ? 5.694 4.996 -14.572 1.00 97.88 208 GLU A C 1
ATOM 1630 O O . GLU A 1 208 ? 4.616 4.935 -13.974 1.00 97.88 208 GLU A O 1
ATOM 1635 N N . ARG A 1 209 ? 6.796 5.487 -13.999 1.00 97.75 209 ARG A N 1
ATOM 1636 C CA . ARG A 1 209 ? 6.836 6.010 -12.634 1.00 97.75 209 ARG A CA 1
ATOM 1637 C C . ARG A 1 209 ? 5.842 7.159 -12.445 1.00 97.75 209 ARG A C 1
ATOM 1639 O O . ARG A 1 209 ? 5.045 7.140 -11.505 1.00 97.75 209 ARG A O 1
ATOM 1646 N N . LYS A 1 210 ? 5.843 8.142 -13.349 1.00 98.00 210 LYS A N 1
ATOM 1647 C CA . LYS A 1 210 ? 4.942 9.303 -13.280 1.00 98.00 210 LYS A CA 1
ATOM 1648 C C . LYS A 1 210 ? 3.474 8.901 -13.393 1.00 98.00 210 LYS A C 1
ATOM 1650 O O . LYS A 1 210 ? 2.646 9.474 -12.685 1.00 98.00 210 LYS A O 1
ATOM 1655 N N . LEU A 1 211 ? 3.153 7.887 -14.199 1.00 98.12 211 LEU A N 1
ATOM 1656 C CA . LEU A 1 211 ? 1.804 7.325 -14.257 1.00 98.12 211 LEU A CA 1
ATOM 1657 C C . LEU A 1 211 ? 1.357 6.801 -12.888 1.00 98.12 211 LEU A C 1
ATOM 1659 O O . LEU A 1 211 ? 0.282 7.168 -12.423 1.00 98.12 211 LEU A O 1
ATOM 1663 N N . TRP A 1 212 ? 2.171 5.988 -12.216 1.00 98.12 212 TRP A N 1
ATOM 1664 C CA . TRP A 1 212 ? 1.836 5.464 -10.886 1.00 98.12 212 TRP A CA 1
ATOM 1665 C C . TRP A 1 212 ? 1.672 6.560 -9.828 1.00 98.12 212 TRP A C 1
ATOM 1667 O O . TRP A 1 212 ? 0.728 6.506 -9.034 1.00 98.12 212 TRP A O 1
ATOM 1677 N N . GLU A 1 213 ? 2.547 7.569 -9.840 1.00 98.31 213 GLU A N 1
ATOM 1678 C CA . GLU A 1 213 ? 2.438 8.734 -8.953 1.00 98.31 213 GLU A CA 1
ATOM 1679 C C . GLU A 1 213 ? 1.111 9.485 -9.176 1.00 98.31 213 GLU A C 1
ATOM 1681 O O . GLU A 1 213 ? 0.443 9.877 -8.214 1.00 98.31 213 GLU A O 1
ATOM 1686 N N . GLU A 1 214 ? 0.707 9.676 -10.435 1.00 98.38 214 GLU A N 1
ATOM 1687 C CA . GLU A 1 214 ? -0.535 10.367 -10.794 1.00 98.38 214 GLU A CA 1
ATOM 1688 C C . GLU A 1 214 ? -1.786 9.549 -10.460 1.00 98.38 214 GLU A C 1
ATOM 1690 O O . GLU A 1 214 ? -2.758 10.097 -9.934 1.00 98.38 214 GLU A O 1
ATOM 1695 N N . LEU A 1 215 ? -1.752 8.233 -10.679 1.00 97.94 215 LEU A N 1
ATOM 1696 C CA . LEU A 1 215 ? -2.816 7.327 -10.246 1.00 97.94 215 LEU A CA 1
ATOM 1697 C C . LEU A 1 215 ? -3.033 7.447 -8.733 1.00 97.94 215 LEU A C 1
ATOM 1699 O O . LEU A 1 215 ? -4.145 7.720 -8.278 1.00 97.94 215 LEU A O 1
ATOM 1703 N N . ASP A 1 216 ? -1.971 7.348 -7.931 1.00 98.06 216 ASP A N 1
ATOM 1704 C CA . ASP A 1 216 ? -2.108 7.479 -6.479 1.00 98.06 216 ASP A CA 1
ATOM 1705 C C . ASP A 1 216 ? -2.639 8.854 -6.050 1.00 98.06 216 ASP A C 1
ATOM 1707 O O . ASP A 1 216 ? -3.552 8.938 -5.223 1.00 98.06 216 ASP A O 1
ATOM 1711 N N . ARG A 1 217 ? -2.134 9.936 -6.656 1.00 98.06 217 ARG A N 1
ATOM 1712 C CA . ARG A 1 217 ? -2.614 11.303 -6.400 1.00 98.06 217 ARG A CA 1
ATOM 1713 C C . ARG A 1 217 ? -4.116 11.425 -6.663 1.00 98.06 217 ARG A C 1
ATOM 1715 O O . ARG A 1 217 ? -4.847 11.958 -5.824 1.00 98.06 217 ARG A O 1
ATOM 1722 N N . ARG A 1 218 ? -4.589 10.899 -7.792 1.00 97.69 218 ARG A N 1
ATOM 1723 C CA . ARG A 1 218 ? -6.007 10.923 -8.174 1.00 97.69 218 ARG A CA 1
ATOM 1724 C C . ARG A 1 218 ? -6.868 10.072 -7.259 1.00 97.69 218 ARG A C 1
ATOM 1726 O O . ARG A 1 218 ? -7.923 10.535 -6.832 1.00 97.69 218 ARG A O 1
ATOM 1733 N N . ARG A 1 219 ? -6.411 8.875 -6.893 1.00 97.31 219 ARG A N 1
ATOM 1734 C CA . ARG A 1 219 ? -7.095 8.022 -5.913 1.00 97.31 219 ARG A CA 1
ATOM 1735 C C . ARG A 1 219 ? -7.305 8.760 -4.594 1.00 97.31 219 ARG A C 1
ATOM 1737 O O . ARG A 1 219 ? -8.422 8.786 -4.080 1.00 97.31 219 ARG A O 1
ATOM 1744 N N . ILE A 1 220 ? -6.253 9.386 -4.068 1.00 96.88 220 ILE A N 1
ATOM 1745 C CA . ILE A 1 220 ? -6.323 10.174 -2.831 1.00 96.88 220 ILE A CA 1
ATOM 1746 C C . ILE A 1 220 ? -7.324 11.325 -2.987 1.00 96.88 220 ILE A C 1
ATOM 1748 O O . ILE A 1 220 ? -8.161 11.515 -2.106 1.00 96.88 220 ILE A O 1
ATOM 1752 N N . HIS A 1 221 ? -7.291 12.050 -4.108 1.00 97.75 221 HIS A N 1
ATOM 1753 C CA . HIS A 1 221 ? -8.222 13.148 -4.375 1.00 97.75 221 HIS A CA 1
ATOM 1754 C C . HIS A 1 221 ? -9.690 12.688 -4.398 1.00 97.75 221 HIS A C 1
ATOM 1756 O O . HIS A 1 221 ? -10.541 13.302 -3.750 1.00 97.75 221 HIS A O 1
ATOM 1762 N N . ILE A 1 222 ? -9.977 11.578 -5.086 1.00 96.94 222 ILE A N 1
ATOM 1763 C CA . ILE A 1 222 ? -11.314 10.971 -5.151 1.00 96.94 222 ILE A CA 1
ATOM 1764 C C . ILE A 1 222 ? -11.804 10.609 -3.742 1.00 96.94 222 ILE A C 1
ATOM 1766 O O . ILE A 1 222 ? -12.915 10.973 -3.364 1.00 96.94 222 ILE A O 1
ATOM 1770 N N . LEU A 1 223 ? -10.972 9.951 -2.929 1.00 95.75 223 LEU A N 1
ATOM 1771 C CA . LEU A 1 223 ? -11.331 9.585 -1.553 1.00 95.75 223 LEU A CA 1
ATOM 1772 C C . LEU A 1 223 ? -11.573 10.824 -0.676 1.00 95.75 223 LEU A C 1
ATOM 1774 O O . LEU A 1 223 ? -12.581 10.914 0.028 1.00 95.75 223 LEU A O 1
ATOM 1778 N N . GLN A 1 224 ? -10.681 11.814 -0.746 1.00 96.00 224 GLN A N 1
ATOM 1779 C CA . GLN A 1 224 ? -10.770 13.043 0.046 1.00 96.00 224 GLN A CA 1
ATOM 1780 C C . GLN A 1 224 ? -12.041 13.846 -0.237 1.00 96.00 224 GLN A C 1
ATOM 1782 O O . GLN A 1 224 ? -12.586 14.455 0.689 1.00 96.00 224 GLN A O 1
ATOM 1787 N N . HIS A 1 225 ? -12.551 13.809 -1.472 1.00 96.50 225 HIS A N 1
ATOM 1788 C CA . HIS A 1 225 ? -13.798 14.475 -1.850 1.00 96.50 225 HIS A CA 1
ATOM 1789 C C . HIS A 1 225 ? -14.987 14.055 -0.964 1.00 96.50 225 HIS A C 1
ATOM 1791 O O . HIS A 1 225 ? -15.832 14.884 -0.623 1.00 96.50 225 HIS A O 1
ATOM 1797 N N . HIS A 1 226 ? -15.020 12.797 -0.513 1.00 95.69 226 HIS A N 1
ATOM 1798 C CA . HIS A 1 226 ? -16.113 12.257 0.301 1.00 95.69 226 HIS A CA 1
ATOM 1799 C C . HIS A 1 226 ? -15.933 12.467 1.816 1.00 95.69 226 HIS A C 1
ATOM 1801 O O . HIS A 1 226 ? -16.895 12.365 2.580 1.00 95.69 226 HIS A O 1
ATOM 1807 N N . LEU A 1 227 ? -14.730 12.821 2.285 1.00 95.94 227 LEU A N 1
ATOM 1808 C CA . LEU A 1 227 ? -14.429 12.864 3.721 1.00 95.94 227 LEU A CA 1
ATOM 1809 C C . LEU A 1 227 ? -15.148 13.989 4.473 1.00 95.94 227 LEU A C 1
ATOM 1811 O O . LEU A 1 227 ? -15.447 13.835 5.656 1.00 95.94 227 LEU A O 1
ATOM 1815 N N . ARG A 1 228 ? -15.438 15.132 3.836 1.00 96.62 228 ARG A N 1
ATOM 1816 C CA . ARG A 1 228 ? -15.938 16.322 4.553 1.00 96.62 228 ARG A CA 1
ATOM 1817 C C . ARG A 1 228 ? -17.258 16.065 5.286 1.00 96.62 228 ARG A C 1
ATOM 1819 O O . ARG A 1 228 ? -17.388 16.433 6.456 1.00 96.62 228 ARG A O 1
ATOM 1826 N N . ALA A 1 229 ? -18.228 15.453 4.606 1.00 97.31 229 ALA A N 1
ATOM 1827 C CA . ALA A 1 229 ? -19.535 15.146 5.187 1.00 97.31 229 ALA A CA 1
ATOM 1828 C C . ALA A 1 229 ? -19.409 14.092 6.297 1.00 97.31 229 ALA A C 1
ATOM 1830 O O . ALA A 1 229 ? -19.913 14.2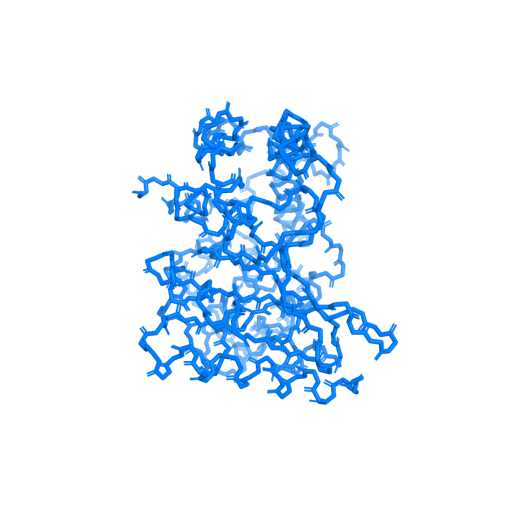96 7.403 1.00 97.31 229 ALA A O 1
ATOM 1831 N N . TYR A 1 230 ? -18.644 13.033 6.028 1.00 98.31 230 TYR A N 1
ATOM 1832 C CA . TYR A 1 230 ? -18.362 11.958 6.974 1.00 98.31 230 TYR A CA 1
ATOM 1833 C C . TYR A 1 230 ? -17.713 12.460 8.272 1.00 98.31 230 TYR A C 1
ATOM 1835 O O . TYR A 1 230 ? -18.246 12.244 9.360 1.00 98.31 230 TYR A O 1
ATOM 1843 N N . VAL A 1 231 ? -16.616 13.215 8.170 1.00 97.62 231 VAL A N 1
ATOM 1844 C CA . VAL A 1 231 ? -15.889 13.779 9.321 1.00 97.62 231 VAL A CA 1
ATOM 1845 C C . VAL A 1 231 ? -16.805 14.650 10.179 1.00 97.62 231 VAL A C 1
ATOM 1847 O O . VAL A 1 231 ? -16.756 14.601 11.411 1.00 97.62 231 VAL A O 1
ATOM 1850 N N . SER A 1 232 ? -17.656 15.452 9.533 1.00 97.75 232 SER A N 1
ATOM 1851 C CA . SER A 1 232 ? -18.632 16.301 10.214 1.00 97.75 232 SER A CA 1
ATOM 1852 C C . SER A 1 232 ? -19.654 15.473 11.001 1.00 97.75 232 SER A C 1
ATOM 1854 O O . SER A 1 232 ? -19.947 15.800 12.153 1.00 97.75 232 SER A O 1
ATOM 1856 N N . ALA A 1 233 ? -20.158 14.388 10.409 1.00 98.00 233 ALA A N 1
ATOM 1857 C CA . ALA A 1 233 ? -21.106 13.482 11.049 1.00 98.00 233 ALA A CA 1
ATOM 1858 C C . ALA A 1 233 ? -20.489 12.743 12.243 1.00 98.00 233 ALA A C 1
ATOM 1860 O O . ALA A 1 233 ? -21.049 12.813 13.336 1.00 98.00 233 ALA A O 1
ATOM 1861 N N . VAL A 1 234 ? -19.294 12.161 12.085 1.00 97.69 234 VAL A N 1
ATOM 1862 C CA . VAL A 1 234 ? -18.577 11.476 13.178 1.00 97.69 234 VAL A CA 1
ATOM 1863 C C . VAL A 1 234 ? -18.313 12.433 14.340 1.00 97.69 234 VAL A C 1
ATOM 1865 O O . VAL A 1 234 ? -18.579 12.105 15.497 1.00 97.69 234 VAL A O 1
ATOM 1868 N N . ARG A 1 235 ? -17.847 13.656 14.054 1.00 96.75 235 ARG A N 1
ATOM 1869 C CA . ARG A 1 235 ? -17.601 14.672 15.089 1.00 96.75 235 ARG A CA 1
ATOM 1870 C C . ARG A 1 235 ? -18.879 15.038 15.851 1.00 96.75 235 ARG A C 1
ATOM 1872 O O . ARG A 1 235 ? -18.820 15.180 17.072 1.00 96.75 235 ARG A O 1
ATOM 1879 N N . ARG A 1 236 ? -20.013 15.201 15.154 1.00 97.19 236 ARG A N 1
ATOM 1880 C CA . ARG A 1 236 ? -21.313 15.480 15.790 1.00 97.19 236 ARG A CA 1
ATOM 1881 C C . ARG A 1 236 ? -21.782 14.308 16.645 1.00 97.19 236 ARG A C 1
ATOM 1883 O O . ARG A 1 236 ? -22.122 14.527 17.801 1.00 97.19 236 ARG A O 1
ATOM 1890 N N . ALA A 1 237 ? -21.745 13.090 16.109 1.00 96.31 237 ALA A N 1
ATOM 1891 C CA . ALA A 1 237 ? -22.212 11.889 16.799 1.00 96.31 237 ALA A CA 1
ATOM 1892 C C . ALA A 1 237 ? -21.398 11.586 18.067 1.00 96.31 237 ALA A C 1
ATOM 1894 O O . ALA A 1 237 ? -21.956 11.213 19.096 1.00 96.31 237 ALA A O 1
ATOM 1895 N N . ARG A 1 238 ? -20.081 11.833 18.041 1.00 94.00 238 ARG A N 1
ATOM 1896 C CA . ARG A 1 238 ? -19.230 11.722 19.236 1.00 94.00 238 ARG A CA 1
ATOM 1897 C C . ARG A 1 238 ? -19.524 12.791 20.286 1.00 94.00 238 ARG A C 1
ATOM 1899 O O . ARG A 1 238 ? -19.240 12.567 21.459 1.00 94.00 238 ARG A O 1
ATOM 1906 N N . ALA A 1 239 ? -20.022 13.962 19.883 1.00 91.50 239 ALA A N 1
ATOM 1907 C CA . ALA A 1 239 ? -20.278 15.108 20.761 1.00 91.50 239 ALA A CA 1
ATOM 1908 C C . ALA A 1 239 ? -19.093 15.448 21.697 1.00 91.50 239 ALA A C 1
ATOM 1910 O O . ALA A 1 239 ? -19.281 15.788 22.862 1.00 91.50 239 ALA A O 1
ATOM 1911 N N . GLY A 1 240 ? -17.856 15.298 21.203 1.00 87.69 240 GLY A N 1
ATOM 1912 C CA . GLY A 1 240 ? -16.630 15.536 21.978 1.00 87.69 240 GLY A CA 1
ATOM 1913 C C . GLY A 1 240 ? -16.270 14.453 23.002 1.00 87.69 240 GLY A C 1
ATOM 1914 O O . GLY A 1 240 ? -15.286 14.610 23.719 1.00 87.69 240 GLY A O 1
ATOM 1915 N N . LYS A 1 241 ? -17.019 13.348 23.078 1.00 90.56 241 LYS A N 1
ATOM 1916 C CA . LYS A 1 241 ? -16.741 12.247 24.005 1.00 90.56 241 LYS A CA 1
ATOM 1917 C C . LYS A 1 241 ? -15.659 11.313 23.454 1.00 90.56 241 LYS A C 1
ATOM 1919 O O . LYS A 1 241 ? -15.643 10.968 22.265 1.00 90.56 241 LYS A O 1
ATOM 1924 N N . ALA A 1 242 ? -14.773 10.872 24.343 1.00 91.44 242 ALA A N 1
ATOM 1925 C CA . ALA A 1 242 ? -13.951 9.692 24.117 1.00 91.44 242 ALA A CA 1
ATOM 1926 C C . ALA A 1 242 ? -14.840 8.455 24.297 1.00 91.44 242 ALA A C 1
ATOM 1928 O O . ALA A 1 242 ? -15.505 8.307 25.323 1.00 91.44 242 ALA A O 1
ATOM 1929 N N . LEU A 1 243 ? -14.898 7.609 23.274 1.00 95.81 243 LEU A N 1
ATOM 1930 C CA . LEU A 1 243 ? -15.674 6.375 23.282 1.00 95.81 243 LEU A CA 1
ATOM 1931 C C . LEU A 1 243 ? -14.699 5.194 23.271 1.00 95.81 243 LEU A C 1
ATOM 1933 O O . LEU A 1 243 ? -13.663 5.293 22.615 1.00 95.81 243 LEU A O 1
ATOM 1937 N N . PRO A 1 244 ? -15.013 4.073 23.943 1.00 97.25 244 PRO A N 1
ATOM 1938 C CA . PRO A 1 244 ? -14.284 2.830 23.724 1.00 97.25 244 PRO A CA 1
ATOM 1939 C C . PRO A 1 244 ? -14.374 2.397 22.252 1.00 97.25 244 PRO A C 1
ATOM 1941 O O . PRO A 1 244 ? -15.346 2.729 21.565 1.00 97.25 244 PRO A O 1
ATOM 1944 N N . LEU A 1 245 ? -13.398 1.611 21.787 1.00 98.25 245 LEU A N 1
ATOM 1945 C CA . LEU A 1 245 ? -13.223 1.305 20.363 1.00 98.25 245 LEU A CA 1
ATOM 1946 C C . LEU A 1 245 ? -14.479 0.734 19.685 1.00 98.25 245 LEU A C 1
ATOM 1948 O O . LEU A 1 245 ? -14.838 1.169 18.595 1.00 98.25 245 LEU A O 1
ATOM 1952 N N . LYS A 1 246 ? -15.176 -0.217 20.323 1.00 98.44 246 LYS A N 1
ATOM 1953 C CA . LYS A 1 246 ? -16.377 -0.857 19.755 1.00 98.44 246 LYS A CA 1
ATOM 1954 C C . LYS A 1 246 ? -17.564 0.117 19.609 1.00 98.44 246 LYS A C 1
ATOM 1956 O O . LYS A 1 246 ? -18.092 0.226 18.503 1.00 98.44 246 LYS A O 1
ATOM 1961 N N . PRO A 1 247 ? -17.971 0.868 20.653 1.00 98.25 247 PRO A N 1
ATOM 1962 C CA . PRO A 1 247 ? -18.933 1.959 20.498 1.00 98.25 247 PRO A CA 1
ATOM 1963 C C . PRO A 1 247 ? -18.523 3.009 19.458 1.00 98.25 247 PRO A C 1
ATOM 1965 O O . PRO A 1 247 ? -19.365 3.451 18.679 1.00 98.25 247 PRO A O 1
ATOM 1968 N N . GLU A 1 248 ? -17.243 3.400 19.409 1.00 98.06 248 GLU A N 1
ATOM 1969 C CA . GLU A 1 248 ? -16.759 4.341 18.392 1.00 98.06 248 GLU A CA 1
ATOM 1970 C C . GLU A 1 248 ? -16.900 3.764 16.977 1.00 98.06 248 GLU A C 1
ATOM 1972 O O . GLU A 1 248 ? -17.360 4.453 16.066 1.00 98.06 248 GLU A O 1
ATOM 1977 N N . HIS A 1 249 ? -16.546 2.492 16.794 1.00 98.62 249 HIS A N 1
ATOM 1978 C CA . HIS A 1 249 ? -16.695 1.788 15.527 1.00 98.62 249 HIS A CA 1
ATOM 1979 C C . HIS A 1 249 ? -18.153 1.774 15.057 1.00 98.62 249 HIS A C 1
ATOM 1981 O O . HIS A 1 249 ? -18.409 2.120 13.907 1.00 98.62 249 HIS A O 1
ATOM 1987 N N . ALA A 1 250 ? -19.111 1.468 15.938 1.00 98.50 250 ALA A N 1
ATOM 1988 C CA . ALA A 1 250 ? -20.535 1.480 15.594 1.00 98.50 250 ALA A CA 1
ATOM 1989 C C . ALA A 1 250 ? -20.997 2.858 15.081 1.00 98.50 250 ALA A C 1
ATOM 1991 O O . ALA A 1 250 ? -21.633 2.946 14.031 1.00 98.50 250 ALA A O 1
ATOM 1992 N N . VAL A 1 251 ? -20.589 3.940 15.757 1.00 98.31 251 VAL A N 1
ATOM 1993 C CA . VAL A 1 251 ? -20.856 5.320 15.307 1.00 98.31 251 VAL A CA 1
ATOM 1994 C C . VAL A 1 251 ? -20.251 5.583 13.925 1.00 98.31 251 VAL A C 1
ATOM 1996 O O . VAL A 1 251 ? -20.881 6.214 13.074 1.00 98.31 251 VAL A O 1
ATOM 1999 N N . ARG A 1 252 ? -19.026 5.107 13.673 1.00 98.50 252 ARG A N 1
ATOM 2000 C CA . ARG A 1 252 ? -18.361 5.273 12.372 1.00 98.50 252 ARG A CA 1
ATOM 2001 C C . ARG A 1 252 ? -19.051 4.499 11.261 1.00 98.50 252 ARG A C 1
ATOM 2003 O O . ARG A 1 252 ? -19.145 5.047 10.168 1.00 98.50 252 ARG A O 1
ATOM 2010 N N . VAL A 1 253 ? -19.527 3.284 11.527 1.00 98.69 253 VAL A N 1
ATOM 2011 C CA . VAL A 1 253 ? -20.289 2.469 10.568 1.00 98.69 253 VAL A CA 1
ATOM 2012 C C . VAL A 1 253 ? -21.580 3.179 10.166 1.00 98.69 253 VAL A C 1
ATOM 2014 O O . VAL A 1 253 ? -21.857 3.305 8.975 1.00 98.69 253 VAL A O 1
ATOM 2017 N N . GLU A 1 254 ? -22.332 3.711 11.132 1.00 98.50 254 GLU A N 1
ATOM 2018 C CA . GLU A 1 254 ? -23.555 4.477 10.861 1.00 98.50 254 GLU A CA 1
ATOM 2019 C C . GLU A 1 254 ? -23.260 5.734 10.028 1.00 98.50 254 GLU A C 1
ATOM 2021 O O . GLU A 1 254 ? -23.866 5.953 8.979 1.00 98.50 254 GLU A O 1
ATOM 2026 N N . CYS A 1 255 ? -22.269 6.531 10.442 1.00 98.50 255 CYS A N 1
ATOM 2027 C CA . CYS A 1 255 ? -21.884 7.742 9.715 1.00 98.50 255 CYS A CA 1
ATOM 2028 C C . CYS A 1 255 ? -21.385 7.434 8.297 1.00 98.50 255 CYS A C 1
ATOM 2030 O O . CYS A 1 255 ? -21.678 8.182 7.365 1.00 98.50 255 CYS A O 1
ATOM 2032 N N . ALA A 1 256 ? -20.614 6.359 8.124 1.00 98.50 256 ALA A N 1
ATOM 2033 C CA . ALA A 1 256 ? -20.101 5.953 6.824 1.00 98.50 256 ALA A CA 1
ATOM 2034 C C . ALA A 1 256 ? -21.235 5.499 5.898 1.00 98.50 256 ALA A C 1
ATOM 2036 O O . ALA A 1 256 ? -21.236 5.893 4.736 1.00 98.50 256 ALA A O 1
ATOM 2037 N N . GLY A 1 257 ? -22.245 4.787 6.413 1.00 98.44 257 GLY A N 1
ATOM 2038 C CA . GLY A 1 257 ? -23.415 4.360 5.633 1.00 98.44 257 GLY A CA 1
ATOM 2039 C C . GLY A 1 257 ? -24.216 5.513 5.023 1.00 98.44 257 GLY A C 1
ATOM 2040 O O . GLY A 1 257 ? -24.865 5.336 3.998 1.00 98.44 257 GLY A O 1
ATOM 2041 N N . LEU A 1 258 ? -24.142 6.703 5.622 1.00 98.12 258 LEU A N 1
ATOM 2042 C CA . LEU A 1 258 ? -24.834 7.901 5.141 1.00 98.12 258 LEU A CA 1
ATOM 2043 C C . LEU A 1 258 ? -23.969 8.803 4.253 1.00 98.12 258 LEU A C 1
ATOM 2045 O O . LEU A 1 258 ? -24.504 9.630 3.512 1.00 98.12 258 LEU A O 1
ATOM 2049 N N . HIS A 1 259 ? -22.642 8.724 4.377 1.00 98.12 259 HIS A N 1
ATOM 2050 C CA . HIS A 1 259 ? -21.754 9.773 3.867 1.00 98.12 259 HIS A CA 1
ATOM 2051 C C . HIS A 1 259 ? -20.564 9.284 3.047 1.00 98.12 259 HIS A C 1
ATOM 2053 O O . HIS A 1 259 ? -19.969 10.101 2.343 1.00 98.12 259 HIS A O 1
ATOM 2059 N N . LEU A 1 260 ? -20.201 8.003 3.124 1.00 98.19 260 LEU A N 1
ATOM 2060 C CA . LEU A 1 260 ? -19.096 7.438 2.357 1.00 98.19 260 LEU A CA 1
ATOM 2061 C C . LEU A 1 260 ? -19.620 6.462 1.301 1.00 98.19 260 LEU A C 1
ATOM 2063 O O . LEU A 1 260 ? -20.346 5.531 1.649 1.00 98.19 260 LEU A O 1
ATOM 2067 N N . PRO A 1 261 ? -19.214 6.608 0.028 1.00 97.62 261 PRO A N 1
ATOM 2068 C CA . PRO A 1 261 ? -19.440 5.556 -0.951 1.00 97.62 261 PRO A CA 1
ATOM 2069 C C . PRO A 1 261 ? -18.629 4.313 -0.570 1.00 97.62 261 PRO A C 1
ATOM 2071 O O . PRO A 1 261 ? -17.464 4.424 -0.184 1.00 97.62 261 PRO A O 1
ATOM 2074 N N . GLU A 1 262 ? -19.226 3.133 -0.721 1.00 96.94 262 GLU A N 1
ATOM 2075 C CA . GLU A 1 262 ? -18.541 1.857 -0.481 1.00 96.94 262 GLU A CA 1
ATOM 2076 C C . GLU A 1 262 ? -17.350 1.692 -1.431 1.00 96.94 262 GLU A C 1
ATOM 2078 O O . GLU A 1 262 ? -16.246 1.421 -0.975 1.00 96.94 262 GLU A O 1
ATOM 2083 N N . ASN A 1 263 ? -17.546 1.975 -2.728 1.00 95.94 263 ASN A N 1
ATOM 2084 C CA . ASN A 1 263 ? -16.507 1.886 -3.755 1.00 95.94 263 ASN A CA 1
ATOM 2085 C C . ASN A 1 263 ? -16.413 3.170 -4.615 1.00 95.94 263 ASN A C 1
ATOM 2087 O O . ASN A 1 263 ? -17.015 3.255 -5.696 1.00 95.94 263 ASN A O 1
ATOM 2091 N N . PRO A 1 264 ? -15.678 4.198 -4.145 1.00 95.81 264 PRO A N 1
ATOM 2092 C CA . PRO A 1 264 ? -15.574 5.480 -4.838 1.00 95.81 264 PRO A CA 1
ATOM 2093 C C . PRO A 1 264 ? -14.847 5.377 -6.183 1.00 95.81 264 PRO A C 1
ATOM 2095 O O . PRO A 1 264 ? -15.271 6.017 -7.140 1.00 95.81 264 PRO A O 1
ATOM 2098 N N . LEU A 1 265 ? -13.799 4.551 -6.292 1.00 94.19 265 LEU A N 1
ATOM 2099 C CA . LEU A 1 265 ? -13.061 4.370 -7.550 1.00 94.19 265 LEU A CA 1
ATOM 2100 C C . LEU A 1 265 ? -13.919 3.703 -8.631 1.00 94.19 265 LEU A C 1
ATOM 2102 O O . LEU A 1 265 ? -13.944 4.171 -9.770 1.00 94.19 265 LEU A O 1
ATOM 2106 N N . LYS A 1 266 ? -14.674 2.653 -8.280 1.00 94.31 266 LYS A N 1
ATOM 2107 C CA . LYS A 1 266 ? -15.622 2.009 -9.203 1.00 94.31 266 LYS A CA 1
ATOM 2108 C C . LYS A 1 266 ? -16.710 2.979 -9.647 1.00 94.31 266 LYS A C 1
ATOM 2110 O O . LYS A 1 266 ? -17.005 3.050 -10.835 1.00 94.31 266 LYS A O 1
ATOM 2115 N N . THR A 1 267 ? -17.255 3.763 -8.713 1.00 95.50 267 THR A N 1
ATOM 2116 C CA . THR A 1 267 ? -18.277 4.787 -9.006 1.00 95.50 267 THR A CA 1
ATOM 2117 C C . THR A 1 267 ? -17.737 5.884 -9.923 1.00 95.50 267 THR A C 1
ATOM 2119 O O . THR A 1 267 ? -18.445 6.363 -10.805 1.00 95.50 267 THR A O 1
ATOM 2122 N N . TYR A 1 268 ? -16.475 6.272 -9.738 1.00 96.19 268 TYR A N 1
ATOM 2123 C CA . TYR A 1 268 ? -15.801 7.254 -10.581 1.00 96.19 268 TYR A CA 1
ATOM 2124 C C . TYR A 1 268 ? -15.541 6.732 -12.007 1.00 96.19 268 TYR A C 1
ATOM 2126 O O . TYR A 1 268 ? -15.573 7.504 -12.967 1.00 96.19 268 TYR A O 1
ATOM 2134 N N . GLY A 1 269 ? -15.335 5.419 -12.146 1.00 95.94 269 GLY A N 1
ATOM 2135 C CA . GLY A 1 269 ? -15.112 4.720 -13.407 1.00 95.94 269 GLY A CA 1
ATOM 2136 C C . GLY A 1 269 ? -13.626 4.570 -13.730 1.00 95.94 269 GLY A C 1
ATOM 2137 O O . GLY A 1 269 ? -12.933 5.550 -13.999 1.00 95.94 269 GLY A O 1
ATOM 2138 N N . LEU A 1 270 ? -13.137 3.325 -13.765 1.00 94.75 270 LEU A N 1
ATOM 2139 C CA . LEU A 1 270 ? -11.713 3.023 -13.965 1.00 94.75 270 LEU A CA 1
ATOM 2140 C C . LEU A 1 270 ? -11.161 3.547 -15.295 1.00 94.75 270 LEU A C 1
ATOM 2142 O O . LEU A 1 270 ? -10.087 4.136 -15.319 1.00 94.75 270 LEU A O 1
ATOM 2146 N N . GLN A 1 271 ? -11.920 3.422 -16.387 1.00 95.88 271 GLN A N 1
ATOM 2147 C CA . GLN A 1 271 ? -11.510 3.954 -17.693 1.00 95.88 271 GLN A CA 1
ATOM 2148 C C . GLN A 1 271 ? -11.270 5.466 -17.645 1.00 95.88 271 GLN A C 1
ATOM 2150 O O . GLN A 1 271 ? -10.245 5.955 -18.116 1.00 95.88 271 GLN A O 1
ATOM 2155 N N . LYS A 1 272 ? -12.189 6.201 -17.008 1.00 97.12 272 LYS A N 1
ATOM 2156 C CA . LYS A 1 272 ? -12.061 7.644 -16.798 1.00 97.12 272 LYS A CA 1
ATOM 2157 C C . LYS A 1 272 ? -10.853 7.965 -15.918 1.00 97.12 272 LYS A C 1
ATOM 2159 O O . LYS A 1 272 ? -10.053 8.821 -16.272 1.00 97.12 272 LYS A O 1
ATOM 2164 N N . TYR A 1 273 ? -10.688 7.245 -14.812 1.00 97.12 273 TYR A N 1
ATOM 2165 C CA . TYR A 1 273 ? -9.551 7.391 -13.904 1.00 97.12 273 TYR A CA 1
ATOM 2166 C C . TYR A 1 273 ? -8.196 7.232 -14.610 1.00 97.12 273 TYR A C 1
ATOM 2168 O O . TYR A 1 273 ? -7.326 8.087 -14.444 1.00 97.12 273 TYR A O 1
ATOM 2176 N N . PHE A 1 274 ? -8.033 6.210 -15.454 1.00 96.88 274 PHE A N 1
ATOM 2177 C CA . PHE A 1 274 ? -6.801 6.008 -16.220 1.00 96.88 274 PHE A CA 1
ATOM 2178 C C . PHE A 1 274 ? -6.610 7.049 -17.324 1.00 96.88 274 PHE A C 1
ATOM 2180 O O . PHE A 1 274 ? -5.498 7.548 -17.502 1.00 96.88 274 PHE A O 1
ATOM 2187 N N . ALA A 1 275 ? -7.674 7.387 -18.057 1.00 97.12 275 ALA A N 1
ATOM 2188 C CA . ALA A 1 275 ? -7.614 8.381 -19.124 1.00 97.12 275 ALA A CA 1
ATOM 2189 C C . ALA A 1 275 ? -7.193 9.751 -18.582 1.00 97.12 275 ALA A C 1
ATOM 2191 O O . ALA A 1 275 ? -6.281 10.374 -19.123 1.00 97.12 275 ALA A O 1
ATOM 2192 N N . GLU A 1 276 ? -7.789 10.188 -17.473 1.00 98.06 276 GLU A N 1
ATOM 2193 C CA . GLU A 1 276 ? -7.430 11.463 -16.862 1.00 98.06 276 GLU A CA 1
ATOM 2194 C C . GLU A 1 276 ? -6.025 11.446 -16.237 1.00 98.06 276 GLU A C 1
ATOM 2196 O O . GLU A 1 276 ? -5.336 12.465 -16.270 1.00 98.06 276 GLU A O 1
ATOM 2201 N N . ALA A 1 277 ? -5.568 10.307 -15.698 1.00 97.81 277 ALA A N 1
ATOM 2202 C CA . ALA A 1 277 ? -4.191 10.175 -15.221 1.00 97.81 277 ALA A CA 1
ATOM 2203 C C . ALA A 1 277 ? -3.184 10.352 -16.367 1.00 97.81 277 ALA A C 1
ATOM 2205 O O . ALA A 1 277 ? -2.253 11.141 -16.244 1.00 97.81 277 ALA A O 1
ATOM 2206 N N . LYS A 1 278 ? -3.399 9.683 -17.509 1.00 97.56 278 LYS A N 1
ATOM 2207 C CA . LYS A 1 278 ? -2.544 9.831 -18.700 1.00 97.56 278 LYS A CA 1
ATOM 2208 C C . LYS A 1 278 ? -2.582 11.254 -19.263 1.00 97.56 278 LYS A C 1
ATOM 2210 O O . LYS A 1 278 ? -1.526 11.801 -19.571 1.00 97.56 278 LYS A O 1
ATOM 2215 N N . ALA A 1 279 ? -3.768 11.861 -19.352 1.00 97.38 279 ALA A N 1
ATOM 2216 C CA . ALA A 1 279 ? -3.928 13.238 -19.823 1.00 97.38 279 ALA A CA 1
ATOM 2217 C C . ALA A 1 279 ? -3.149 14.231 -18.947 1.00 97.38 279 ALA A C 1
ATOM 2219 O O . ALA A 1 279 ? -2.399 15.053 -19.469 1.00 97.38 279 ALA A O 1
ATOM 2220 N N . ALA A 1 280 ? -3.228 14.084 -17.619 1.00 97.44 280 ALA A N 1
ATOM 2221 C CA . ALA A 1 280 ? -2.512 14.952 -16.688 1.00 97.44 280 ALA A CA 1
ATOM 2222 C C . ALA A 1 280 ? -0.989 14.921 -16.885 1.00 97.44 280 ALA A C 1
ATOM 2224 O O . ALA A 1 280 ? -0.348 15.957 -16.722 1.00 97.44 280 ALA A O 1
ATOM 2225 N N . LEU A 1 281 ? -0.399 13.780 -17.270 1.00 97.06 281 LEU A N 1
ATOM 2226 C CA . LEU A 1 281 ? 1.042 13.695 -17.549 1.00 97.06 281 LEU A CA 1
ATOM 2227 C C . LEU A 1 281 ? 1.464 14.579 -18.730 1.00 97.06 281 LEU A C 1
ATOM 2229 O O . LEU A 1 281 ? 2.514 15.220 -18.668 1.00 97.06 281 LEU A O 1
ATOM 2233 N N . VAL A 1 282 ? 0.643 14.625 -19.781 1.00 96.81 282 VAL A N 1
ATOM 2234 C CA . VAL A 1 282 ? 0.907 15.418 -20.991 1.00 96.81 282 VAL A CA 1
ATOM 2235 C C . VAL A 1 282 ? 0.608 16.894 -20.742 1.00 96.81 282 VAL A C 1
ATOM 2237 O O . VAL A 1 282 ? 1.443 17.748 -21.028 1.00 96.81 282 VAL A O 1
ATOM 2240 N N . GLU A 1 283 ? -0.543 17.205 -20.142 1.00 96.00 283 GLU A N 1
ATOM 2241 C CA . GLU A 1 283 ? -0.975 18.582 -19.856 1.00 96.00 283 GLU A CA 1
ATOM 2242 C C . GLU A 1 283 ? -0.004 19.322 -18.927 1.00 96.00 283 GLU A C 1
ATOM 2244 O O . GLU A 1 283 ? 0.271 20.505 -19.117 1.00 96.00 283 GLU A O 1
ATOM 2249 N N . SER A 1 284 ? 0.562 18.617 -17.945 1.00 93.25 284 SER A N 1
ATOM 2250 C CA . SER A 1 284 ? 1.572 19.168 -17.034 1.00 93.25 284 SER A CA 1
ATOM 2251 C C . SER A 1 284 ? 2.994 19.149 -17.602 1.00 93.25 284 SER A C 1
ATOM 2253 O O . SER A 1 284 ? 3.929 19.548 -16.908 1.00 93.25 284 SER A O 1
ATOM 2255 N N . SER A 1 285 ? 3.175 18.704 -18.853 1.00 93.31 285 SER A N 1
ATOM 2256 C CA . SER A 1 285 ? 4.483 18.558 -19.510 1.00 93.31 285 SER A CA 1
ATOM 2257 C C . SER A 1 285 ? 5.468 17.671 -18.733 1.00 93.31 285 SER A C 1
ATOM 2259 O O . SER A 1 285 ? 6.681 17.807 -18.882 1.00 93.31 285 SER A O 1
ATOM 2261 N N . LEU A 1 286 ? 4.960 16.755 -17.899 1.00 90.75 286 LEU A N 1
ATOM 2262 C CA . LEU A 1 286 ? 5.777 15.782 -17.169 1.00 90.75 286 LEU A CA 1
ATOM 2263 C C . LEU A 1 286 ? 6.304 14.681 -18.093 1.00 90.75 286 LEU A C 1
ATOM 2265 O O . LEU A 1 286 ? 7.374 14.127 -17.842 1.00 90.75 286 LEU A O 1
ATOM 2269 N N . VAL A 1 287 ? 5.540 14.347 -19.135 1.00 93.06 287 VAL A N 1
ATOM 2270 C CA . VAL A 1 287 ? 5.852 13.300 -20.111 1.00 93.06 287 VAL A CA 1
ATOM 2271 C C . VAL A 1 287 ? 5.381 13.767 -21.496 1.00 93.06 287 VAL A C 1
ATOM 2273 O O . VAL A 1 287 ? 4.256 14.257 -21.607 1.00 93.06 287 VAL A O 1
ATOM 2276 N N . PRO A 1 288 ? 6.192 13.639 -22.563 1.00 91.38 288 PRO A N 1
ATOM 2277 C CA . PRO A 1 288 ? 5.743 13.979 -23.910 1.00 91.38 288 PRO A CA 1
ATOM 2278 C C . PRO A 1 288 ? 4.691 12.973 -24.402 1.00 91.38 288 PRO A C 1
ATOM 2280 O O . PRO A 1 288 ? 4.713 11.804 -24.026 1.00 91.38 288 PRO A O 1
ATOM 2283 N N . GLU A 1 289 ? 3.771 13.403 -25.267 1.00 93.06 289 GLU A N 1
ATOM 2284 C CA . GLU A 1 289 ? 2.627 12.578 -25.692 1.00 93.06 289 GLU A CA 1
ATOM 2285 C C . GLU A 1 289 ? 3.042 11.233 -26.310 1.00 93.06 289 GLU A C 1
ATOM 2287 O O . GLU A 1 289 ? 2.446 10.196 -26.021 1.00 93.06 289 GLU A O 1
ATOM 2292 N N . ASN A 1 290 ? 4.120 11.218 -27.096 1.00 92.44 290 ASN A N 1
ATOM 2293 C CA . ASN A 1 290 ? 4.641 9.992 -27.695 1.00 92.44 290 ASN A CA 1
ATOM 2294 C C . ASN A 1 290 ? 5.142 8.978 -26.653 1.00 92.44 290 ASN A C 1
ATOM 2296 O O . ASN A 1 290 ? 5.122 7.785 -26.927 1.00 92.44 290 ASN A O 1
ATOM 2300 N N . ALA A 1 291 ? 5.545 9.408 -25.456 1.00 92.94 291 ALA A N 1
ATOM 2301 C CA . ALA A 1 291 ? 5.987 8.492 -24.407 1.00 92.94 291 ALA A CA 1
ATOM 2302 C C . ALA A 1 291 ? 4.826 7.727 -23.749 1.00 92.94 291 ALA A C 1
ATOM 2304 O O . ALA A 1 291 ? 5.056 6.714 -23.086 1.00 92.94 291 ALA A O 1
ATOM 2305 N N . LEU A 1 292 ? 3.568 8.128 -23.985 1.00 93.56 292 LEU A N 1
ATOM 2306 C CA . LEU A 1 292 ? 2.403 7.361 -23.534 1.00 93.56 292 LEU A CA 1
ATOM 2307 C C . LEU A 1 292 ? 2.330 5.966 -24.174 1.00 93.56 292 LEU A C 1
ATOM 2309 O O . LEU A 1 292 ? 1.723 5.067 -23.589 1.00 93.56 292 LEU A O 1
ATOM 2313 N N . THR A 1 293 ? 2.957 5.758 -25.339 1.00 93.25 293 THR A N 1
ATOM 2314 C CA . THR A 1 293 ? 3.006 4.440 -25.997 1.00 93.25 293 THR A CA 1
ATOM 2315 C C . THR A 1 293 ? 3.896 3.437 -25.266 1.00 93.25 293 THR A C 1
ATOM 2317 O O . THR A 1 293 ? 3.835 2.249 -25.565 1.00 93.25 293 THR A O 1
ATOM 2320 N N . TRP A 1 294 ? 4.724 3.896 -24.322 1.00 93.88 294 TRP A N 1
ATOM 2321 C CA . TRP A 1 294 ? 5.583 3.041 -23.498 1.00 93.88 294 TRP A CA 1
ATOM 2322 C C . TRP A 1 294 ? 4.971 2.707 -22.137 1.00 93.88 294 TRP A C 1
ATOM 2324 O O . TRP A 1 294 ? 5.607 2.037 -21.332 1.00 93.88 294 TRP A O 1
ATOM 2334 N N . LEU A 1 295 ? 3.749 3.164 -21.855 1.00 95.81 295 LEU A N 1
ATOM 2335 C CA . LEU A 1 295 ? 3.090 2.851 -20.593 1.00 95.81 295 LEU A CA 1
ATOM 2336 C C . LEU A 1 295 ? 2.545 1.414 -20.609 1.00 95.81 295 LEU A C 1
ATOM 2338 O O . LEU A 1 295 ? 1.902 1.025 -21.588 1.00 95.81 295 LEU A O 1
ATOM 2342 N N . PRO A 1 296 ? 2.739 0.636 -19.530 1.00 94.94 296 PRO A N 1
ATOM 2343 C CA . PRO A 1 296 ? 2.171 -0.696 -19.412 1.00 94.94 296 PRO A CA 1
ATOM 2344 C C . PRO A 1 296 ? 0.648 -0.630 -19.272 1.00 94.94 296 PRO A C 1
ATOM 2346 O O . PRO A 1 296 ? 0.067 0.410 -18.931 1.00 94.94 296 PRO A O 1
ATOM 2349 N N . ASP A 1 297 ? -0.004 -1.774 -19.479 1.00 94.19 297 ASP A N 1
ATOM 2350 C CA . ASP A 1 297 ? -1.388 -1.930 -19.052 1.00 94.19 297 ASP A CA 1
ATOM 2351 C C . ASP A 1 297 ? -1.443 -1.987 -17.521 1.00 94.19 297 ASP A C 1
ATOM 2353 O O . ASP A 1 297 ? -0.975 -2.929 -16.881 1.00 94.19 297 ASP A O 1
ATOM 2357 N N . VAL A 1 298 ? -1.996 -0.932 -16.927 1.00 95.19 298 VAL A N 1
ATOM 2358 C CA . VAL A 1 298 ? -2.150 -0.813 -15.477 1.00 95.19 298 VAL A CA 1
ATOM 2359 C C . VAL A 1 298 ? -3.524 -1.266 -14.991 1.00 95.19 298 VAL A C 1
ATOM 2361 O O . VAL A 1 298 ? -3.730 -1.311 -13.780 1.00 95.19 298 VAL A O 1
ATOM 2364 N N . MET A 1 299 ? -4.469 -1.608 -15.877 1.00 93.69 299 MET A N 1
ATOM 2365 C CA . MET A 1 299 ? -5.827 -1.975 -15.453 1.00 93.69 299 MET A CA 1
ATOM 2366 C C . MET A 1 299 ? -5.849 -3.239 -14.596 1.00 93.69 299 MET A C 1
ATOM 2368 O O . MET A 1 299 ? -6.629 -3.309 -13.646 1.00 93.69 299 MET A O 1
ATOM 2372 N N . ILE A 1 300 ? -4.952 -4.185 -14.887 1.00 92.75 300 ILE A N 1
ATOM 2373 C CA . ILE A 1 300 ? -4.818 -5.461 -14.169 1.00 92.75 300 ILE A CA 1
ATOM 2374 C C . ILE A 1 300 ? -4.634 -5.273 -12.653 1.00 92.75 300 ILE A C 1
ATOM 2376 O O . ILE A 1 300 ? -5.071 -6.098 -11.860 1.00 92.75 300 ILE A O 1
ATOM 2380 N N . TYR A 1 301 ? -4.059 -4.144 -12.221 1.00 94.12 301 TYR A N 1
ATOM 2381 C CA . TYR A 1 301 ? -3.799 -3.845 -10.807 1.00 94.12 301 TYR A CA 1
ATOM 2382 C C . TYR A 1 301 ? -5.026 -3.311 -10.043 1.00 94.12 301 TYR A C 1
ATOM 2384 O O . TYR A 1 301 ? -4.942 -2.973 -8.859 1.00 94.12 301 TYR A O 1
ATOM 2392 N N . PHE A 1 302 ? -6.158 -3.172 -10.734 1.00 94.12 302 PHE A N 1
ATOM 2393 C CA . PHE A 1 302 ? -7.405 -2.615 -10.208 1.00 94.12 302 PHE A CA 1
ATOM 2394 C C . PHE A 1 302 ? -8.603 -3.547 -10.440 1.00 94.12 302 PHE A C 1
ATOM 2396 O O . PHE A 1 302 ? -9.740 -3.162 -10.161 1.00 94.12 302 PHE A O 1
ATOM 2403 N N . GLU A 1 303 ? -8.377 -4.773 -10.922 1.00 90.75 303 GLU A N 1
ATOM 2404 C CA . GLU A 1 303 ? -9.443 -5.749 -11.194 1.00 90.75 303 GLU A CA 1
ATOM 2405 C C . GLU A 1 303 ? -10.225 -6.143 -9.939 1.00 90.75 303 GLU A C 1
ATOM 2407 O O . GLU A 1 303 ? -11.435 -6.361 -10.015 1.00 90.75 303 GLU A O 1
ATOM 2412 N N . TRP A 1 304 ? -9.571 -6.139 -8.776 1.00 88.75 304 TRP A N 1
ATOM 2413 C CA . TRP A 1 304 ? -10.188 -6.408 -7.474 1.00 88.75 304 TRP A CA 1
ATOM 2414 C C . TRP A 1 304 ? -11.322 -5.429 -7.117 1.00 88.75 304 TRP A C 1
ATOM 2416 O O . TRP A 1 304 ? -12.169 -5.746 -6.293 1.00 88.75 304 TRP A O 1
ATOM 2426 N N . LEU A 1 305 ? -11.424 -4.263 -7.765 1.00 90.56 305 LEU A N 1
ATOM 2427 C CA . LEU A 1 305 ? -12.564 -3.352 -7.571 1.00 90.56 305 LEU A CA 1
ATOM 2428 C C . LEU A 1 305 ? -13.864 -3.871 -8.214 1.00 90.56 305 LEU A C 1
ATOM 2430 O O . LEU A 1 305 ? -14.944 -3.310 -7.986 1.00 90.56 305 LEU A O 1
ATOM 2434 N N . ASN A 1 306 ? -13.781 -4.911 -9.047 1.00 86.81 306 ASN A N 1
ATOM 2435 C CA . ASN A 1 306 ? -14.936 -5.513 -9.706 1.00 86.81 306 ASN A CA 1
ATOM 2436 C C . ASN A 1 306 ? -15.555 -6.675 -8.925 1.00 86.81 306 ASN A C 1
ATOM 2438 O O . ASN A 1 306 ? -16.713 -6.990 -9.209 1.00 86.81 306 ASN A O 1
ATOM 2442 N N . THR A 1 307 ? -14.826 -7.261 -7.970 1.00 79.81 307 THR A N 1
ATOM 2443 C CA . THR A 1 307 ? -15.318 -8.317 -7.069 1.00 79.81 307 THR A CA 1
ATOM 2444 C C . THR A 1 307 ? -16.208 -7.746 -5.975 1.00 79.81 307 THR A C 1
ATOM 2446 O O . THR A 1 307 ? -17.201 -8.418 -5.628 1.00 79.81 307 THR A O 1
#

pLDDT: mean 96.22, std 2.99, range [79.81, 98.75]